Protein AF-A0A7V3KAE9-F1 (afdb_monomer_lite)

Radius of gyration: 18.68 Å; chains: 1; bounding box: 49×32×43 Å

Secondary structure (DSSP, 8-state):
---TT--HHHHHHHHHHHHHH-TTSSPTT---SSEEEEETTEEE-HHHHHHHHHHHHHSSPPPS-SPTTHHHHHHHHTTT-EEEEPTT-PPP---TT--HHHHHHHHHHHHHH-TT----SS--SSEEEEETTEEE-HHHHHHHHHHHHHSSPPPTTSS-HHHHHHHHHTTTPEEEEPTT-----

Foldseek 3Di:
DQDPQLALVLLVVLVVVCCVPPVVADDVPQAADWKWWDDPNDTHRLQSSSQSSCCVRPVHGDDPPDDPDPVSCVSQVVRVIDMDTDPPHDAAEQDPQLALVLLVVLVVVCCVVPVPLPDDPQDDPWKWWDDPNDTHHLQSSSQSSCCVRPVHGDDSRYDDPVRSCVSQVVRVIDMDTDPPDDPPD

Sequence (185 aa):
MIPDNITREHILEALRWLDKETPDGARPGRQSTKYDLVYEGKRYAPKEAIAIANRFANGRDLNSGFSGGNETNKFLRDRGFQVVLKPGVQKEGIPDNITREHILEALRWLDKETPDGARPRRQSTKYDLLYEGKRYDPKEAIAIANKFANGRELNSGFGDDKETNKFLNARGFQIVLKPGIQNKS

pLDDT: mean 84.15, std 13.43, range [36.88, 98.0]

Structure (mmCIF, N/CA/C/O backbone):
data_AF-A0A7V3KAE9-F1
#
_entry.id   AF-A0A7V3KAE9-F1
#
loop_
_atom_site.group_PDB
_atom_site.id
_atom_site.type_symbol
_atom_site.label_atom_id
_atom_site.label_alt_id
_atom_site.label_comp_id
_atom_site.label_asym_id
_atom_site.label_entity_id
_atom_site.label_seq_id
_atom_site.pdbx_PDB_ins_code
_atom_site.Cartn_x
_atom_site.Cartn_y
_atom_site.Cartn_z
_atom_site.occupancy
_atom_site.B_iso_or_equiv
_atom_site.auth_seq_id
_atom_site.auth_comp_id
_atom_site.auth_asym_id
_atom_site.auth_atom_id
_atom_site.pdbx_PDB_model_num
ATOM 1 N N . MET A 1 1 ? 2.999 11.289 -4.113 1.00 81.69 1 MET A N 1
ATOM 2 C CA . MET A 1 1 ? 2.095 10.565 -5.029 1.00 81.69 1 MET A CA 1
ATOM 3 C C . MET A 1 1 ? 2.879 10.170 -6.264 1.00 81.69 1 MET A C 1
ATOM 5 O O . MET A 1 1 ? 3.777 10.916 -6.652 1.00 81.69 1 MET A O 1
ATOM 9 N N . ILE A 1 2 ? 2.584 9.005 -6.828 1.00 87.69 2 ILE A N 1
ATOM 10 C CA . ILE A 1 2 ? 3.228 8.520 -8.053 1.00 87.69 2 ILE A CA 1
ATOM 11 C C . ILE A 1 2 ? 2.531 9.151 -9.273 1.00 87.69 2 ILE A C 1
ATOM 13 O O . ILE A 1 2 ? 1.307 9.079 -9.336 1.00 87.69 2 ILE A O 1
ATOM 17 N N . PRO A 1 3 ? 3.259 9.775 -10.218 1.00 90.44 3 PRO A N 1
ATOM 18 C CA . PRO A 1 3 ? 2.666 10.322 -11.439 1.00 90.44 3 PRO A CA 1
ATOM 19 C C . PRO A 1 3 ? 2.066 9.2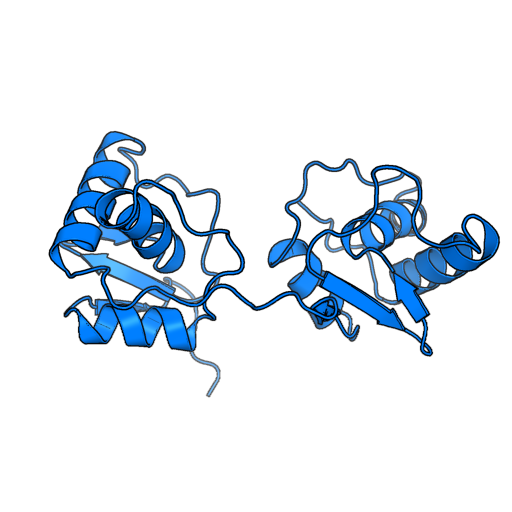37 -12.342 1.00 90.44 3 PRO A C 1
ATOM 21 O O . PRO A 1 3 ? 2.731 8.253 -12.672 1.00 90.44 3 PRO A O 1
ATOM 24 N N . ASP A 1 4 ? 0.830 9.446 -12.797 1.00 90.94 4 ASP A N 1
ATOM 25 C CA . ASP A 1 4 ? 0.110 8.469 -13.624 1.00 90.94 4 ASP A CA 1
ATOM 26 C C . ASP A 1 4 ? 0.680 8.326 -15.044 1.00 90.94 4 ASP A C 1
ATOM 28 O O . ASP A 1 4 ? 0.485 7.292 -15.681 1.00 90.94 4 ASP A O 1
ATOM 32 N N . ASN A 1 5 ? 1.436 9.319 -15.525 1.00 94.50 5 ASN A N 1
ATOM 33 C CA . ASN A 1 5 ? 2.049 9.309 -16.856 1.00 94.50 5 ASN A CA 1
ATOM 34 C C . ASN A 1 5 ? 3.275 8.386 -16.977 1.00 94.50 5 ASN A C 1
ATOM 36 O O . ASN A 1 5 ? 3.771 8.153 -18.077 1.00 94.50 5 ASN A O 1
ATOM 40 N N . ILE A 1 6 ? 3.785 7.848 -15.867 1.00 95.94 6 ILE A N 1
ATOM 41 C CA . ILE A 1 6 ? 4.795 6.788 -15.914 1.00 95.94 6 ILE A CA 1
ATOM 42 C C . ILE A 1 6 ? 4.112 5.543 -16.492 1.00 95.94 6 ILE A C 1
ATOM 44 O O . ILE A 1 6 ? 3.112 5.088 -15.943 1.00 95.94 6 ILE A O 1
ATOM 48 N N . THR A 1 7 ? 4.623 4.980 -17.586 1.00 96.94 7 THR A N 1
ATOM 49 C CA . THR A 1 7 ? 4.034 3.822 -18.269 1.00 96.94 7 THR A CA 1
ATOM 50 C C . THR A 1 7 ? 4.793 2.543 -17.924 1.00 96.94 7 THR A C 1
ATOM 52 O O . THR A 1 7 ? 5.765 2.557 -17.162 1.00 96.94 7 THR A O 1
ATOM 55 N N . ARG A 1 8 ? 4.349 1.412 -18.480 1.00 96.81 8 ARG A N 1
ATOM 56 C CA . ARG A 1 8 ? 5.066 0.141 -18.362 1.00 96.81 8 ARG A CA 1
ATOM 57 C C . ARG A 1 8 ? 6.462 0.232 -18.988 1.00 96.81 8 ARG A C 1
ATOM 59 O O . ARG A 1 8 ? 7.419 -0.277 -18.414 1.00 96.81 8 ARG A O 1
ATOM 66 N N . GLU A 1 9 ? 6.582 0.918 -20.116 1.00 97.50 9 GLU A N 1
ATOM 67 C CA . GLU A 1 9 ? 7.819 1.106 -20.880 1.00 97.50 9 GLU A CA 1
ATOM 68 C C . GLU A 1 9 ? 8.848 1.898 -20.070 1.00 97.50 9 GLU A C 1
ATOM 70 O O . GLU A 1 9 ? 9.989 1.457 -19.945 1.00 97.50 9 GLU A O 1
ATOM 75 N N . HIS A 1 10 ? 8.427 2.983 -19.409 1.00 97.94 10 HIS A N 1
ATOM 76 C CA . HIS A 1 10 ? 9.294 3.747 -18.505 1.00 97.94 10 HIS A CA 1
ATOM 77 C C . HIS A 1 10 ? 9.827 2.892 -17.343 1.00 97.94 10 HIS A C 1
ATOM 79 O O . HIS A 1 10 ? 10.972 3.053 -16.921 1.00 97.94 10 HIS A O 1
ATOM 85 N N . ILE A 1 11 ? 9.022 1.956 -16.825 1.00 97.19 11 ILE A N 1
ATOM 86 C CA . ILE A 1 11 ? 9.480 1.020 -15.788 1.00 97.19 11 ILE A CA 1
ATOM 87 C C . ILE A 1 11 ? 10.499 0.037 -16.370 1.00 97.19 11 ILE A C 1
ATOM 89 O O . ILE A 1 11 ? 11.521 -0.203 -15.737 1.00 97.19 11 ILE A O 1
ATOM 93 N N . LEU A 1 12 ? 10.284 -0.498 -17.574 1.00 97.12 12 LEU A N 1
ATOM 94 C CA . LEU A 1 12 ? 11.264 -1.378 -18.224 1.00 97.12 12 LEU A CA 1
ATOM 95 C C . LEU A 1 12 ? 12.603 -0.674 -18.477 1.00 97.12 12 LEU A C 1
ATOM 97 O O . LEU A 1 12 ? 13.658 -1.267 -18.259 1.00 97.12 12 LEU A O 1
ATOM 101 N N . GLU A 1 13 ? 12.576 0.590 -18.899 1.00 96.69 13 GLU A N 1
ATOM 102 C CA . GLU A 1 13 ? 13.785 1.410 -19.031 1.00 96.69 13 GLU A CA 1
ATOM 103 C C . GLU A 1 13 ? 14.497 1.592 -17.692 1.00 96.69 13 GLU A C 1
ATOM 105 O O . GLU A 1 13 ? 15.717 1.436 -17.620 1.00 96.69 13 GLU A O 1
ATOM 110 N N . ALA A 1 14 ? 13.743 1.814 -16.615 1.00 95.06 14 ALA A N 1
ATOM 111 C CA . ALA A 1 14 ? 14.290 1.883 -15.266 1.00 95.06 14 ALA A CA 1
ATOM 112 C C . ALA A 1 14 ? 14.959 0.582 -14.818 1.00 95.06 14 ALA A C 1
ATOM 114 O O . ALA A 1 14 ? 16.032 0.631 -14.221 1.00 95.06 14 ALA A O 1
ATOM 115 N N . LEU A 1 15 ? 14.365 -0.573 -15.124 1.00 94.38 15 LEU A N 1
ATOM 116 C CA . LEU A 1 15 ? 14.947 -1.875 -14.796 1.00 94.38 15 LEU A CA 1
ATOM 117 C C . LEU A 1 15 ? 16.237 -2.137 -15.579 1.00 94.38 15 LEU A C 1
ATOM 119 O O . LEU A 1 15 ? 17.231 -2.546 -14.986 1.00 94.38 15 LEU A O 1
ATOM 123 N N . ARG A 1 16 ? 16.265 -1.814 -16.879 1.00 94.12 16 ARG A N 1
ATOM 124 C CA . ARG A 1 16 ? 17.490 -1.896 -17.696 1.00 94.12 16 ARG A CA 1
ATOM 125 C C . ARG A 1 16 ? 18.589 -0.973 -17.178 1.00 94.12 16 ARG A C 1
ATOM 127 O O . ARG A 1 16 ? 19.759 -1.344 -17.160 1.00 94.12 16 ARG A O 1
ATOM 134 N N . TRP A 1 17 ? 18.215 0.232 -16.754 1.00 93.19 17 TRP A N 1
ATOM 135 C CA . TRP A 1 17 ? 19.145 1.181 -16.152 1.00 93.19 17 TRP A CA 1
ATOM 136 C C . TRP A 1 17 ? 19.708 0.643 -14.827 1.00 93.19 17 TRP A C 1
ATOM 138 O O . TRP A 1 17 ? 20.915 0.694 -14.617 1.00 93.19 17 TRP A O 1
ATOM 148 N N . LEU A 1 18 ? 18.860 0.068 -13.967 1.00 91.00 18 LEU A N 1
ATOM 149 C CA . LEU A 1 18 ? 19.279 -0.564 -12.710 1.00 91.00 18 LEU A CA 1
ATOM 150 C C . LEU A 1 18 ? 20.216 -1.751 -12.943 1.00 91.00 18 LEU A C 1
ATOM 152 O O . LEU A 1 18 ? 21.231 -1.860 -12.269 1.00 91.00 18 LEU A O 1
ATOM 156 N N . ASP A 1 19 ? 19.928 -2.599 -13.926 1.00 89.75 19 ASP A N 1
ATOM 157 C CA . ASP A 1 19 ? 20.806 -3.717 -14.283 1.00 89.75 19 ASP A CA 1
ATOM 158 C C . ASP A 1 19 ? 22.215 -3.258 -14.675 1.00 89.75 19 ASP A C 1
ATOM 160 O O . ASP A 1 19 ? 23.196 -3.930 -14.361 1.00 89.75 19 ASP A O 1
ATOM 164 N N . LYS A 1 20 ? 22.318 -2.114 -15.359 1.00 89.81 20 LYS A N 1
ATOM 165 C CA . LYS A 1 20 ? 23.596 -1.550 -15.798 1.00 89.81 20 LYS A CA 1
ATOM 166 C C . LYS A 1 20 ? 24.362 -0.879 -14.657 1.00 89.81 20 LYS A C 1
ATOM 168 O O . LYS A 1 20 ? 25.578 -1.003 -14.576 1.00 89.81 20 LYS A O 1
ATOM 173 N N . GLU A 1 21 ? 23.663 -0.122 -13.822 1.00 86.62 21 GLU A N 1
ATOM 174 C CA . GLU A 1 21 ? 24.281 0.826 -12.885 1.00 86.62 21 GLU A CA 1
ATOM 175 C C . GLU A 1 21 ? 24.373 0.269 -11.464 1.00 86.62 21 GLU A C 1
ATOM 177 O O . GLU A 1 21 ? 25.124 0.778 -10.634 1.00 86.62 21 GLU A O 1
ATOM 182 N N . THR A 1 22 ? 23.599 -0.774 -11.170 1.00 79.00 22 THR A N 1
ATOM 183 C CA . THR A 1 22 ? 23.562 -1.432 -9.867 1.00 79.00 22 THR A CA 1
ATOM 184 C C . THR A 1 22 ? 23.525 -2.961 -10.032 1.00 79.00 22 THR A C 1
ATOM 186 O O . THR A 1 22 ? 22.543 -3.600 -9.641 1.00 79.00 22 THR A O 1
ATOM 189 N N . PRO A 1 23 ? 24.566 -3.572 -10.635 1.00 72.06 23 PRO A N 1
ATOM 190 C CA . PRO A 1 23 ? 24.586 -5.008 -10.930 1.00 72.06 23 PRO A CA 1
ATOM 191 C C . PRO A 1 23 ? 24.522 -5.880 -9.665 1.00 72.06 23 PRO A C 1
ATOM 193 O O . PRO A 1 23 ? 23.948 -6.966 -9.703 1.00 72.06 23 PRO A O 1
ATOM 196 N N . ASP A 1 24 ? 25.015 -5.372 -8.530 1.00 70.38 24 ASP A N 1
ATOM 197 C CA . ASP A 1 24 ? 24.974 -6.048 -7.224 1.00 70.38 24 ASP A CA 1
ATOM 198 C C . ASP A 1 24 ? 23.642 -5.843 -6.464 1.00 70.38 24 ASP A C 1
ATOM 200 O O . ASP A 1 24 ? 23.494 -6.251 -5.309 1.00 70.38 24 ASP A O 1
ATOM 204 N N . GLY A 1 25 ? 22.648 -5.215 -7.103 1.00 66.88 25 GLY A N 1
ATOM 205 C CA . GLY A 1 25 ? 21.319 -4.952 -6.546 1.00 66.88 25 GLY A CA 1
ATOM 206 C C . GLY A 1 25 ? 21.084 -3.489 -6.157 1.00 66.88 25 GLY A C 1
ATOM 207 O O . GLY A 1 25 ? 21.884 -2.616 -6.448 1.00 66.88 25 GLY A O 1
ATOM 208 N N . ALA A 1 26 ? 19.949 -3.206 -5.510 1.00 65.38 26 ALA A N 1
ATOM 209 C CA . ALA A 1 26 ? 19.491 -1.843 -5.202 1.00 65.38 26 ALA A CA 1
ATOM 210 C C . ALA A 1 26 ? 20.546 -0.965 -4.496 1.00 65.38 26 ALA A C 1
ATOM 212 O O . ALA A 1 26 ? 21.299 -1.448 -3.644 1.00 65.38 26 ALA A O 1
ATOM 213 N N . ARG A 1 27 ? 20.538 0.349 -4.779 1.00 68.94 27 ARG A N 1
ATOM 214 C CA . ARG A 1 27 ? 21.500 1.292 -4.178 1.00 68.94 27 ARG A CA 1
ATOM 215 C C . ARG A 1 27 ? 21.410 1.279 -2.642 1.00 68.94 27 ARG A C 1
ATOM 217 O O . ARG A 1 27 ? 20.312 1.096 -2.094 1.00 68.94 27 ARG A O 1
ATOM 224 N N . PRO A 1 28 ? 22.517 1.547 -1.919 1.00 64.25 28 PRO A N 1
ATOM 225 C CA . PRO A 1 28 ? 22.492 1.692 -0.466 1.00 64.25 28 PRO A CA 1
ATOM 226 C C . PRO A 1 28 ? 21.389 2.661 -0.012 1.00 64.25 28 PRO A C 1
ATOM 228 O O . PRO A 1 28 ? 21.230 3.749 -0.563 1.00 64.25 28 PRO A O 1
ATOM 231 N N . GLY A 1 29 ? 20.575 2.240 0.960 1.00 67.31 29 GLY A N 1
ATOM 232 C CA . GLY A 1 29 ? 19.438 3.025 1.462 1.00 67.31 29 GLY A CA 1
ATOM 233 C C . GLY A 1 29 ? 18.182 3.038 0.574 1.00 67.31 29 GLY A C 1
ATOM 234 O O . GLY A 1 29 ? 17.165 3.598 0.981 1.00 67.31 29 GLY A O 1
ATOM 235 N N . ARG A 1 30 ? 18.200 2.403 -0.607 1.00 73.25 30 ARG A N 1
ATOM 236 C CA . ARG A 1 30 ? 17.029 2.256 -1.499 1.00 73.25 30 ARG A CA 1
ATOM 237 C C . ARG A 1 30 ? 16.458 0.840 -1.553 1.00 73.25 30 ARG A C 1
ATOM 239 O O . ARG A 1 30 ? 15.481 0.587 -2.256 1.00 73.25 30 ARG A O 1
ATOM 246 N N . GLN A 1 31 ? 17.009 -0.062 -0.747 1.00 77.00 31 GLN A N 1
ATOM 247 C CA . GLN A 1 31 ? 16.512 -1.421 -0.602 1.00 77.00 31 GLN A CA 1
ATOM 248 C C . GLN A 1 31 ? 15.070 -1.441 -0.079 1.00 77.00 31 GLN A C 1
ATOM 250 O O . GLN A 1 31 ? 14.687 -0.713 0.839 1.00 77.00 31 GLN A O 1
ATOM 255 N N . SER A 1 32 ? 14.254 -2.319 -0.652 1.00 79.19 32 SER A N 1
ATOM 256 C CA . SER A 1 32 ? 12.923 -2.599 -0.133 1.00 79.19 32 SER A CA 1
ATOM 257 C C . SER A 1 32 ? 13.004 -3.417 1.157 1.00 79.19 32 SER A C 1
ATOM 259 O O . SER A 1 32 ? 13.864 -4.278 1.317 1.00 79.19 32 SER A O 1
ATOM 261 N N . THR A 1 33 ? 12.080 -3.189 2.086 1.00 77.94 33 THR A N 1
ATOM 262 C CA . THR A 1 33 ? 12.046 -3.931 3.358 1.00 77.94 33 THR A CA 1
ATOM 263 C C . THR A 1 33 ? 11.144 -5.160 3.307 1.00 77.94 33 THR A C 1
ATOM 265 O O . THR A 1 33 ? 11.427 -6.152 3.966 1.00 77.94 33 THR A O 1
ATOM 268 N N . LYS A 1 34 ? 10.060 -5.113 2.520 1.00 81.88 34 LYS A N 1
ATOM 269 C CA . LYS A 1 34 ? 9.015 -6.155 2.525 1.00 81.88 34 LYS A CA 1
ATOM 270 C C . LYS A 1 34 ? 8.736 -6.794 1.171 1.00 81.88 34 LYS A C 1
ATOM 272 O O . LYS A 1 34 ? 8.382 -7.965 1.130 1.00 81.88 34 LYS A O 1
ATOM 277 N N . TYR A 1 35 ? 8.853 -6.030 0.089 1.00 88.06 35 TYR A N 1
ATOM 278 C CA . TYR A 1 35 ? 8.402 -6.447 -1.236 1.00 88.06 35 TYR A CA 1
ATOM 279 C C . TYR A 1 35 ? 9.507 -6.320 -2.274 1.00 88.06 35 TYR A C 1
ATOM 281 O O . TYR A 1 35 ? 10.244 -5.338 -2.248 1.00 88.06 35 TYR A O 1
ATOM 289 N N . ASP A 1 36 ? 9.538 -7.244 -3.225 1.00 91.50 36 ASP A N 1
ATOM 290 C CA . ASP A 1 36 ? 10.373 -7.173 -4.419 1.00 91.50 36 ASP A CA 1
ATOM 291 C C . ASP A 1 36 ? 9.501 -7.078 -5.665 1.00 91.50 36 ASP A C 1
ATOM 293 O O . ASP A 1 36 ? 8.496 -7.780 -5.797 1.00 91.50 36 ASP A O 1
ATOM 297 N N . LEU A 1 37 ? 9.916 -6.219 -6.587 1.00 93.50 37 LEU A N 1
ATOM 298 C CA . LEU A 1 37 ? 9.457 -6.220 -7.966 1.00 93.50 37 LEU A CA 1
ATOM 299 C C . LEU A 1 37 ? 10.227 -7.317 -8.704 1.00 93.50 37 LEU A C 1
ATOM 301 O O . LEU A 1 37 ? 11.455 -7.291 -8.711 1.00 93.50 37 LEU A O 1
ATOM 305 N N . VAL A 1 38 ? 9.520 -8.276 -9.299 1.00 92.06 38 VAL A N 1
ATOM 306 C CA . VAL A 1 38 ? 10.119 -9.389 -10.042 1.00 92.06 38 VAL A CA 1
ATOM 307 C C . VAL A 1 38 ? 9.933 -9.159 -11.532 1.00 92.06 38 VAL A C 1
ATOM 309 O O . VAL A 1 38 ? 8.813 -8.941 -11.998 1.00 92.06 38 VAL A O 1
ATOM 312 N N . TYR A 1 39 ? 11.033 -9.226 -12.273 1.00 93.75 39 TYR A N 1
ATOM 313 C CA . TYR A 1 39 ? 11.033 -9.127 -13.727 1.00 93.75 39 TYR A CA 1
ATOM 314 C C . TYR A 1 39 ? 12.186 -9.962 -14.288 1.00 93.75 39 TYR A C 1
ATOM 316 O O . TYR A 1 39 ? 13.301 -9.866 -13.784 1.00 93.75 39 TYR A O 1
ATOM 324 N N . GLU A 1 40 ? 11.903 -10.822 -15.273 1.00 90.62 40 GLU A N 1
ATOM 325 C CA . GLU A 1 40 ? 12.901 -11.689 -15.935 1.00 90.62 40 GLU A CA 1
ATOM 326 C C . GLU A 1 40 ? 13.805 -12.469 -14.954 1.00 90.62 40 GLU A C 1
ATOM 328 O O . GLU A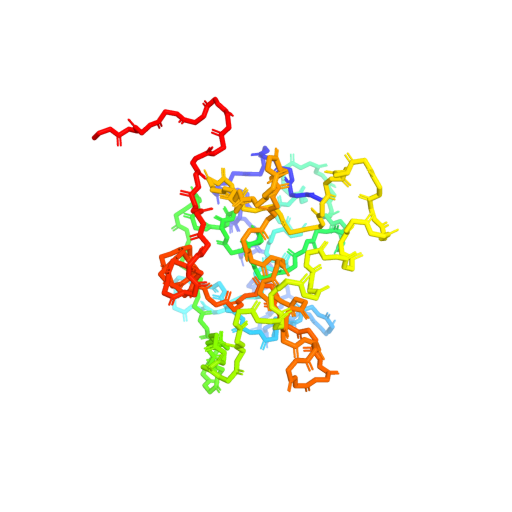 1 40 ? 15.013 -12.589 -15.129 1.00 90.62 40 GLU A O 1
ATOM 333 N N . GLY A 1 41 ? 13.217 -12.989 -13.869 1.00 88.12 41 GLY A N 1
ATOM 334 C CA . GLY A 1 41 ? 13.934 -13.762 -12.844 1.00 88.12 41 GLY A CA 1
ATOM 335 C C . GLY A 1 41 ? 14.757 -12.928 -11.853 1.00 88.12 41 GLY A C 1
ATOM 336 O O . GLY A 1 41 ? 15.250 -13.473 -10.866 1.00 88.12 41 GLY A O 1
ATOM 337 N N . LYS A 1 42 ? 14.858 -11.611 -12.053 1.00 89.81 42 LYS A N 1
ATOM 338 C CA . LYS A 1 42 ? 15.556 -10.675 -11.164 1.00 89.81 42 LYS A CA 1
ATOM 339 C C . LYS A 1 42 ? 14.597 -9.987 -10.193 1.00 89.81 42 LYS A C 1
ATOM 341 O O . LYS A 1 42 ? 13.385 -9.935 -10.416 1.00 89.81 42 LYS A O 1
ATOM 346 N N . ARG A 1 43 ? 15.148 -9.466 -9.093 1.00 90.56 43 ARG A N 1
ATOM 347 C CA . ARG A 1 43 ? 14.417 -8.773 -8.021 1.00 90.56 43 ARG A CA 1
ATOM 348 C C . ARG A 1 43 ? 14.912 -7.341 -7.885 1.00 90.56 43 ARG A C 1
ATOM 350 O O . ARG A 1 43 ? 16.109 -7.106 -7.768 1.00 90.56 43 ARG A O 1
ATOM 357 N N . TYR A 1 44 ? 13.975 -6.406 -7.819 1.00 91.25 44 TYR A N 1
ATOM 358 C CA . TYR A 1 44 ? 14.241 -4.975 -7.736 1.00 91.25 44 TYR A CA 1
ATOM 359 C C . TYR A 1 44 ? 13.469 -4.347 -6.580 1.00 91.25 44 TYR A C 1
ATOM 361 O O . TYR A 1 44 ? 12.374 -4.794 -6.226 1.00 91.25 44 TYR A O 1
ATOM 369 N N . ALA A 1 45 ? 14.003 -3.265 -6.013 1.00 91.25 45 ALA A N 1
ATOM 370 C CA . ALA A 1 45 ? 13.284 -2.486 -5.016 1.00 91.25 45 ALA A CA 1
ATOM 371 C C . ALA A 1 45 ? 12.122 -1.716 -5.685 1.00 91.25 45 ALA A C 1
ATOM 373 O O . ALA A 1 45 ? 12.372 -0.847 -6.525 1.00 91.25 45 ALA A O 1
ATOM 374 N N . PRO A 1 46 ? 10.847 -1.959 -5.306 1.00 92.62 46 PRO A N 1
ATOM 375 C CA . PRO A 1 46 ? 9.695 -1.371 -5.993 1.00 92.62 46 PRO A CA 1
ATOM 376 C C . PRO A 1 46 ? 9.700 0.163 -6.049 1.00 92.62 46 PRO A C 1
ATOM 378 O O . PRO A 1 46 ? 9.415 0.748 -7.091 1.00 92.62 46 PRO A O 1
ATOM 381 N N . LYS A 1 47 ? 10.052 0.836 -4.942 1.00 91.06 47 LYS A N 1
ATOM 382 C CA . LYS A 1 47 ? 10.094 2.309 -4.908 1.00 91.06 47 LYS A CA 1
ATOM 383 C C . LYS A 1 47 ? 11.214 2.869 -5.780 1.00 91.06 47 LYS A C 1
ATOM 385 O O . LYS A 1 47 ? 11.038 3.922 -6.380 1.00 91.06 47 LYS A O 1
ATOM 390 N N . GLU A 1 48 ? 12.352 2.188 -5.838 1.00 91.31 48 GLU A N 1
ATOM 391 C CA . GLU A 1 48 ? 13.488 2.643 -6.634 1.00 91.31 48 GLU A CA 1
ATOM 392 C C . GLU A 1 48 ? 13.193 2.535 -8.131 1.00 91.31 48 GLU A C 1
ATOM 394 O O . GLU A 1 48 ? 13.413 3.500 -8.859 1.00 91.31 48 GLU A O 1
ATOM 399 N N . ALA A 1 49 ? 12.595 1.421 -8.565 1.00 93.38 49 ALA A N 1
ATOM 400 C CA . ALA A 1 49 ? 12.162 1.247 -9.948 1.00 93.38 49 ALA A CA 1
ATOM 401 C C . ALA A 1 49 ? 11.216 2.374 -10.396 1.00 93.38 49 ALA A C 1
ATOM 403 O O . ALA A 1 49 ? 11.418 2.957 -11.456 1.00 93.38 49 ALA A O 1
ATOM 404 N N . ILE A 1 50 ? 10.233 2.751 -9.568 1.00 93.94 50 ILE A N 1
ATOM 405 C CA . ILE A 1 50 ? 9.323 3.869 -9.875 1.00 93.94 50 ILE A CA 1
ATOM 406 C C . ILE A 1 50 ? 10.057 5.214 -9.878 1.00 93.94 50 ILE A C 1
ATOM 408 O O . ILE A 1 50 ? 9.807 6.051 -10.746 1.00 93.94 50 ILE A O 1
ATOM 412 N N . ALA A 1 51 ? 10.964 5.433 -8.922 1.00 92.19 51 ALA A N 1
ATOM 413 C CA . ALA A 1 51 ? 11.714 6.679 -8.844 1.00 92.19 51 ALA A CA 1
ATOM 414 C C . ALA A 1 51 ? 12.549 6.925 -10.103 1.00 92.19 51 ALA A C 1
ATOM 416 O O . ALA A 1 51 ? 12.558 8.043 -10.616 1.00 92.19 51 ALA A O 1
ATOM 417 N N . ILE A 1 52 ? 13.180 5.875 -10.624 1.00 93.31 52 ILE A N 1
ATOM 418 C CA . ILE A 1 52 ? 13.969 5.925 -11.855 1.00 93.31 52 ILE A CA 1
ATOM 419 C C . ILE A 1 52 ? 13.057 5.962 -13.087 1.00 93.31 52 ILE A C 1
ATOM 421 O O . ILE A 1 52 ? 13.342 6.699 -14.022 1.00 93.31 52 ILE A O 1
ATOM 425 N N . ALA A 1 53 ? 11.919 5.264 -13.089 1.00 95.69 53 ALA A N 1
ATOM 426 C CA . ALA A 1 53 ? 10.955 5.333 -14.194 1.00 95.69 53 ALA A CA 1
ATOM 427 C C . ALA A 1 53 ? 10.450 6.765 -14.429 1.00 95.69 53 ALA A C 1
ATOM 429 O O . ALA A 1 53 ? 10.249 7.187 -15.565 1.00 95.69 53 ALA A O 1
ATOM 430 N N . ASN A 1 54 ? 10.319 7.555 -13.361 1.00 95.38 54 ASN A N 1
ATOM 431 C CA . ASN A 1 54 ? 9.985 8.971 -13.476 1.00 95.38 54 ASN A CA 1
ATOM 432 C C . ASN A 1 54 ? 11.051 9.787 -14.217 1.00 95.38 54 ASN A C 1
ATOM 434 O O . ASN A 1 54 ? 10.710 10.783 -14.849 1.00 95.38 54 ASN A O 1
ATOM 438 N N . ARG A 1 55 ? 12.322 9.377 -14.177 1.00 94.38 55 ARG A N 1
ATOM 439 C CA . ARG A 1 55 ? 13.386 10.029 -14.946 1.00 94.38 55 ARG A CA 1
ATOM 440 C C . ARG A 1 55 ? 13.153 9.877 -16.441 1.00 94.38 55 ARG A C 1
ATOM 442 O O . ARG A 1 55 ? 13.316 10.850 -17.166 1.00 94.38 55 ARG A O 1
ATOM 449 N N . PHE A 1 56 ? 12.732 8.696 -16.875 1.00 94.81 56 PHE A N 1
ATOM 450 C CA . PHE A 1 56 ? 12.401 8.429 -18.274 1.00 94.81 56 PHE A CA 1
ATOM 451 C C . PHE A 1 56 ? 11.106 9.128 -18.701 1.00 94.81 56 PHE A C 1
ATOM 453 O O . PHE A 1 56 ? 11.049 9.702 -19.780 1.00 94.81 56 PHE A O 1
ATOM 460 N N . ALA A 1 57 ? 10.106 9.185 -17.817 1.00 95.06 57 ALA A N 1
ATOM 461 C CA . ALA A 1 57 ? 8.837 9.850 -18.112 1.00 95.06 57 ALA A CA 1
ATOM 462 C C . ALA A 1 57 ? 8.912 11.390 -18.095 1.00 95.06 57 ALA A C 1
ATOM 464 O O . ALA A 1 57 ? 8.236 12.055 -18.872 1.00 95.06 57 ALA A O 1
ATOM 465 N N . ASN A 1 58 ? 9.673 11.963 -17.155 1.00 94.94 58 ASN A N 1
ATOM 466 C CA . ASN A 1 58 ? 9.586 13.376 -16.759 1.00 94.94 58 ASN A CA 1
ATOM 467 C C . ASN A 1 58 ? 10.958 14.068 -16.636 1.00 94.94 58 ASN A C 1
ATOM 469 O O . ASN A 1 58 ? 11.046 15.172 -16.098 1.00 94.94 58 ASN A O 1
ATOM 473 N N . GLY A 1 59 ? 12.047 13.419 -17.054 1.00 92.62 59 GLY A N 1
ATOM 474 C CA . GLY A 1 59 ? 13.400 13.989 -17.057 1.00 92.62 59 GLY A CA 1
ATOM 475 C C . GLY A 1 59 ? 14.087 14.096 -15.689 1.00 92.62 59 GLY A C 1
ATOM 476 O O . GLY A 1 59 ? 15.211 14.587 -15.614 1.00 92.62 59 GLY A O 1
ATOM 477 N N . ARG A 1 60 ? 13.457 13.642 -14.597 1.00 90.75 60 ARG A N 1
ATOM 478 C CA . ARG A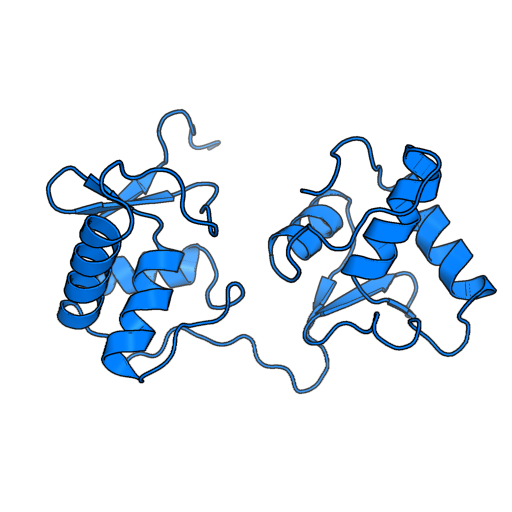 1 60 ? 14.030 13.678 -13.236 1.00 90.75 60 ARG A CA 1
ATOM 479 C C . ARG A 1 60 ? 13.632 12.474 -12.393 1.00 90.75 60 ARG A C 1
ATOM 481 O O . ARG A 1 60 ? 12.522 11.970 -12.533 1.00 90.75 60 ARG A O 1
ATOM 488 N N . ASP A 1 61 ? 14.480 12.069 -11.455 1.00 86.25 61 ASP A N 1
ATOM 489 C CA . ASP A 1 61 ? 14.111 11.058 -10.459 1.00 86.25 61 ASP A CA 1
ATOM 490 C C . ASP A 1 61 ? 12.911 11.533 -9.619 1.00 86.25 61 ASP A C 1
ATOM 492 O O . ASP A 1 61 ? 12.795 12.713 -9.269 1.00 86.25 61 ASP A O 1
ATOM 496 N N . LEU A 1 62 ? 12.009 10.612 -9.271 1.00 87.00 62 LEU A N 1
ATOM 497 C CA . LEU A 1 62 ? 10.922 10.923 -8.342 1.00 87.00 62 LEU A CA 1
ATOM 498 C C . LEU A 1 62 ? 11.464 10.988 -6.914 1.00 87.00 62 LEU A C 1
ATOM 500 O O . LEU A 1 62 ? 12.143 10.071 -6.448 1.00 87.00 62 LEU A O 1
ATOM 504 N N . ASN A 1 63 ? 11.097 12.042 -6.188 1.00 77.81 63 ASN A N 1
ATOM 505 C CA . ASN A 1 63 ? 11.395 12.138 -4.764 1.00 77.81 63 ASN A CA 1
ATOM 506 C C . ASN A 1 63 ? 10.666 11.027 -3.977 1.00 77.81 63 ASN A C 1
ATOM 508 O O . ASN A 1 63 ? 9.568 10.601 -4.336 1.00 77.81 63 ASN A O 1
ATOM 512 N N . SER A 1 64 ? 11.236 10.593 -2.854 1.00 68.38 64 SER A N 1
ATOM 513 C CA . SER A 1 64 ? 10.751 9.498 -2.002 1.00 68.38 64 SER A CA 1
ATOM 514 C C . SER A 1 64 ? 9.425 9.775 -1.270 1.00 68.38 64 SER A C 1
ATOM 516 O O . SER A 1 64 ? 8.978 8.934 -0.487 1.00 68.38 64 SER A O 1
ATOM 518 N N . GLY A 1 65 ? 8.768 10.907 -1.551 1.00 69.62 65 GLY A N 1
ATOM 519 C CA . GLY A 1 65 ? 7.537 11.387 -0.911 1.00 69.62 65 GLY A CA 1
ATOM 520 C C . GLY A 1 65 ? 6.248 10.627 -1.262 1.00 69.62 65 GLY A C 1
ATOM 521 O O . GLY A 1 65 ? 5.166 11.058 -0.874 1.00 69.62 65 GLY A O 1
ATOM 522 N N . PHE A 1 66 ? 6.320 9.521 -2.006 1.00 78.69 66 PHE A N 1
ATOM 523 C CA . PHE A 1 66 ? 5.213 8.563 -2.140 1.00 78.69 66 PHE A CA 1
ATOM 524 C C . PHE A 1 66 ? 5.400 7.388 -1.176 1.00 78.69 66 PHE A C 1
ATOM 526 O O . PHE A 1 66 ? 6.519 7.066 -0.767 1.00 78.69 66 PHE A O 1
ATOM 533 N N . SER A 1 67 ? 4.313 6.741 -0.777 1.00 74.50 67 SER A N 1
ATOM 534 C CA . SER A 1 67 ? 4.352 5.660 0.204 1.00 74.50 67 SER A CA 1
ATOM 535 C C . SER A 1 67 ? 4.851 4.350 -0.416 1.00 74.50 67 SER A C 1
ATOM 537 O O . SER A 1 67 ? 4.552 4.002 -1.559 1.00 74.50 67 SER A O 1
ATOM 539 N N . GLY A 1 68 ? 5.662 3.612 0.351 1.00 73.06 68 GLY A N 1
ATOM 540 C CA . GLY A 1 68 ? 5.989 2.221 0.025 1.00 73.06 68 GLY A CA 1
ATOM 541 C C . GLY A 1 68 ? 4.818 1.287 0.340 1.00 73.06 68 GLY A C 1
ATOM 542 O O . GLY A 1 68 ? 3.856 1.680 0.997 1.00 73.06 68 GLY A O 1
ATOM 543 N N . GLY A 1 69 ? 4.904 0.026 -0.084 1.00 80.12 69 GLY A N 1
ATOM 544 C CA . GLY A 1 69 ? 3.837 -0.948 0.163 1.00 80.12 69 GLY A CA 1
ATOM 545 C C . GLY A 1 69 ? 2.692 -0.774 -0.829 1.00 80.12 69 GLY A C 1
ATOM 546 O O . GLY A 1 69 ? 2.937 -0.821 -2.027 1.00 80.12 69 GLY A O 1
ATOM 547 N N . ASN A 1 70 ? 1.452 -0.595 -0.364 1.00 78.06 70 ASN A N 1
ATOM 548 C CA . ASN A 1 70 ? 0.266 -0.692 -1.226 1.00 78.06 70 ASN A CA 1
ATOM 549 C C . ASN A 1 70 ? 0.247 0.289 -2.407 1.00 78.06 70 ASN A C 1
ATOM 551 O O . ASN A 1 70 ? -0.028 -0.166 -3.510 1.00 78.06 70 ASN A O 1
ATOM 555 N N . GLU A 1 71 ? 0.563 1.579 -2.222 1.00 83.88 71 GLU A N 1
ATOM 556 C CA . GLU A 1 71 ? 0.576 2.561 -3.329 1.00 83.88 71 GLU A CA 1
ATOM 557 C C . GLU A 1 71 ? 1.555 2.126 -4.430 1.00 83.88 71 GLU A C 1
ATOM 559 O O . GLU A 1 71 ? 1.167 1.936 -5.579 1.00 83.88 71 GLU A O 1
ATOM 564 N N . THR A 1 72 ? 2.807 1.862 -4.047 1.00 89.19 72 THR A N 1
ATOM 565 C CA . THR A 1 72 ? 3.877 1.403 -4.948 1.00 89.19 72 THR A CA 1
ATOM 566 C C . THR A 1 72 ? 3.540 0.059 -5.606 1.00 89.19 72 THR A C 1
ATOM 568 O O . THR A 1 72 ? 3.658 -0.104 -6.818 1.00 89.19 72 THR A O 1
ATOM 571 N N . ASN A 1 73 ? 3.100 -0.921 -4.814 1.00 89.75 73 ASN A N 1
ATOM 572 C CA . ASN A 1 73 ? 2.832 -2.274 -5.290 1.00 89.75 73 ASN A CA 1
ATOM 573 C C . ASN A 1 73 ? 1.628 -2.301 -6.234 1.00 89.75 73 ASN A C 1
ATOM 575 O O . ASN A 1 73 ? 1.665 -3.002 -7.241 1.00 89.75 73 ASN A O 1
ATOM 579 N N . LYS A 1 74 ? 0.562 -1.553 -5.915 1.00 86.88 74 LYS A N 1
ATOM 580 C CA . LYS A 1 74 ? -0.616 -1.422 -6.776 1.00 86.88 74 LYS A CA 1
ATOM 581 C C . LYS A 1 74 ? -0.230 -0.762 -8.093 1.00 86.88 74 LYS A C 1
ATOM 583 O O . LYS A 1 74 ? -0.536 -1.312 -9.139 1.00 86.88 74 LYS A O 1
ATOM 588 N N . PHE A 1 75 ? 0.513 0.341 -8.041 1.00 92.56 75 PHE A N 1
ATOM 589 C CA . PHE A 1 75 ? 0.958 1.062 -9.232 1.00 92.56 75 PHE A CA 1
ATOM 590 C C . PHE A 1 75 ? 1.715 0.170 -10.232 1.00 92.56 75 PHE A C 1
ATOM 592 O O . PHE A 1 75 ? 1.463 0.234 -11.436 1.00 92.56 75 PHE A O 1
ATOM 599 N N . LEU A 1 76 ? 2.620 -0.677 -9.728 1.00 94.56 76 LEU A N 1
ATOM 600 C CA . LEU A 1 76 ? 3.380 -1.632 -10.539 1.00 94.56 76 LEU A CA 1
ATOM 601 C C . LEU A 1 76 ? 2.497 -2.765 -11.078 1.00 94.56 76 LEU A C 1
ATOM 603 O O . LEU A 1 76 ? 2.588 -3.106 -12.256 1.00 94.56 76 LEU A O 1
ATOM 607 N N . ARG A 1 77 ? 1.614 -3.326 -10.243 1.00 93.06 77 ARG A N 1
ATOM 608 C CA . ARG A 1 77 ? 0.684 -4.390 -10.658 1.00 93.06 77 ARG A CA 1
ATOM 609 C C . ARG A 1 77 ? -0.29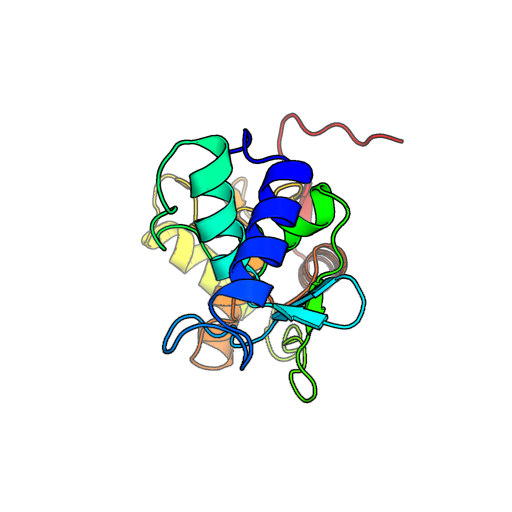5 -3.921 -11.726 1.00 93.06 77 ARG A C 1
ATOM 611 O O . ARG A 1 77 ? -0.503 -4.641 -12.695 1.00 93.06 77 ARG A O 1
ATOM 618 N N . ASP A 1 78 ? -0.814 -2.702 -11.600 1.00 91.88 78 ASP A N 1
ATOM 619 C CA . ASP A 1 78 ? -1.697 -2.079 -12.594 1.00 91.88 78 ASP A CA 1
ATOM 620 C C . ASP A 1 78 ? -1.000 -1.908 -13.962 1.00 91.88 78 ASP A C 1
ATOM 622 O O . ASP A 1 78 ? -1.664 -1.773 -14.984 1.00 91.88 78 ASP A O 1
ATOM 626 N N . ARG A 1 79 ? 0.341 -1.957 -13.999 1.00 95.38 79 ARG A N 1
ATOM 627 C CA . ARG A 1 79 ? 1.179 -1.921 -15.215 1.00 95.38 79 ARG A CA 1
ATOM 628 C C . ARG A 1 79 ? 1.720 -3.295 -15.621 1.00 95.38 79 ARG A C 1
ATOM 630 O O . ARG A 1 79 ? 2.635 -3.387 -16.437 1.00 95.38 79 ARG A O 1
ATOM 637 N N . GLY A 1 80 ? 1.160 -4.368 -15.064 1.00 93.75 80 GLY A N 1
ATOM 638 C CA . GLY A 1 80 ? 1.474 -5.746 -15.439 1.00 93.75 80 GLY A CA 1
ATOM 639 C C . GLY A 1 80 ? 2.758 -6.303 -14.826 1.00 93.75 80 GLY A C 1
ATOM 640 O O . GLY A 1 80 ? 3.296 -7.279 -15.343 1.00 93.75 80 GLY A O 1
ATOM 641 N N . PHE A 1 81 ? 3.272 -5.703 -13.749 1.00 95.50 81 PHE A N 1
ATOM 642 C CA . PHE A 1 81 ? 4.442 -6.225 -13.047 1.00 95.50 81 PHE A CA 1
ATOM 643 C C . PHE A 1 81 ? 4.075 -7.096 -11.847 1.00 95.50 81 PHE A C 1
ATOM 645 O O . PHE A 1 81 ? 3.126 -6.826 -11.106 1.00 95.50 81 PHE A O 1
ATOM 652 N N . GLN A 1 82 ? 4.899 -8.112 -11.599 1.00 93.50 82 GLN A N 1
ATOM 653 C CA . GLN A 1 82 ? 4.769 -8.964 -10.429 1.00 93.50 82 GLN A CA 1
ATOM 654 C C . GLN A 1 82 ? 5.490 -8.339 -9.230 1.00 93.50 82 GLN A C 1
ATOM 656 O O . GLN A 1 82 ? 6.675 -8.025 -9.292 1.00 93.50 82 GLN A O 1
ATOM 661 N N . VAL A 1 83 ? 4.780 -8.199 -8.108 1.00 91.69 83 VAL A N 1
ATOM 662 C CA . VAL A 1 83 ? 5.357 -7.728 -6.841 1.00 91.69 83 VAL A CA 1
ATOM 663 C C . VAL A 1 83 ? 5.075 -8.744 -5.742 1.00 91.69 83 VAL A C 1
ATOM 665 O O . VAL A 1 83 ? 3.907 -8.975 -5.403 1.00 91.69 83 VAL A O 1
ATOM 668 N N . VAL A 1 84 ? 6.137 -9.328 -5.188 1.00 89.31 84 VAL A N 1
ATOM 669 C CA . VAL A 1 84 ? 6.104 -10.435 -4.216 1.00 89.31 84 VAL A CA 1
ATOM 670 C C . VAL A 1 84 ? 6.662 -10.009 -2.865 1.00 89.31 84 VAL A C 1
ATOM 672 O O . VAL A 1 84 ? 7.402 -9.034 -2.780 1.00 89.31 84 VAL A O 1
ATOM 675 N N . LEU A 1 85 ? 6.324 -10.738 -1.801 1.00 86.31 85 LEU A N 1
ATOM 676 C CA . LEU A 1 85 ? 6.993 -10.581 -0.510 1.00 86.31 85 LEU A CA 1
ATOM 677 C C . LEU A 1 85 ? 8.422 -11.132 -0.576 1.00 86.31 85 LEU A C 1
ATOM 679 O O . LEU A 1 85 ? 8.708 -12.092 -1.301 1.00 86.31 85 LEU A O 1
ATOM 683 N N . LYS A 1 86 ? 9.316 -10.529 0.204 1.00 84.56 86 LYS A N 1
ATOM 684 C CA . LYS A 1 86 ? 10.648 -11.084 0.441 1.00 84.56 86 LYS A CA 1
ATOM 685 C C . LYS A 1 86 ? 10.545 -12.421 1.192 1.00 84.56 86 LYS A C 1
ATOM 687 O O . LYS A 1 86 ? 9.649 -12.568 2.028 1.00 84.56 86 LYS A O 1
ATOM 692 N N . PRO A 1 87 ? 11.451 -13.384 0.938 1.00 78.25 87 PRO A N 1
ATOM 693 C CA . PRO A 1 87 ? 11.515 -14.619 1.717 1.00 78.25 87 PRO A CA 1
ATOM 694 C C . PRO A 1 87 ? 11.581 -14.324 3.223 1.00 78.25 87 PRO A C 1
ATOM 696 O O . PRO A 1 87 ? 12.298 -13.420 3.644 1.00 78.25 87 PRO A O 1
ATOM 699 N N . GLY A 1 88 ? 10.801 -15.051 4.025 1.00 73.44 88 GLY A N 1
ATOM 700 C CA . GLY A 1 88 ? 10.723 -14.857 5.480 1.00 73.44 88 GLY A CA 1
ATOM 701 C C . GLY A 1 88 ? 9.877 -13.663 5.943 1.00 73.44 88 GLY A C 1
ATOM 702 O O . GLY A 1 88 ? 9.582 -13.557 7.131 1.00 73.44 88 GLY A O 1
ATOM 703 N N . VAL A 1 89 ? 9.420 -12.792 5.035 1.00 76.62 89 VAL A N 1
ATOM 704 C CA . VAL A 1 89 ? 8.480 -11.716 5.373 1.00 76.62 89 VAL A CA 1
ATOM 705 C C . VAL A 1 89 ? 7.056 -12.248 5.282 1.00 76.62 89 VAL A C 1
ATOM 707 O O . VAL A 1 89 ? 6.550 -12.525 4.196 1.00 76.62 89 VAL A O 1
ATOM 710 N N . GLN A 1 90 ? 6.384 -12.342 6.425 1.00 66.62 90 GLN A N 1
ATOM 711 C CA . GLN A 1 90 ? 4.955 -12.632 6.472 1.00 66.62 90 GLN A CA 1
ATOM 712 C C . GLN A 1 90 ? 4.151 -11.335 6.348 1.00 66.62 90 GLN A C 1
ATOM 714 O O . GLN A 1 90 ? 4.516 -10.293 6.904 1.00 66.62 90 GLN A O 1
ATOM 719 N N . LYS A 1 91 ? 3.045 -11.389 5.600 1.00 66.88 91 LYS A N 1
ATOM 720 C CA . LYS A 1 91 ? 2.053 -10.314 5.621 1.00 66.88 91 LYS A CA 1
ATOM 721 C C . LYS A 1 91 ? 1.452 -10.290 7.024 1.00 66.88 91 LYS A C 1
ATOM 723 O O . LYS A 1 91 ? 0.952 -11.306 7.488 1.00 66.88 91 LYS A O 1
ATOM 728 N N . GLU A 1 92 ? 1.533 -9.147 7.698 1.00 75.44 92 GLU A N 1
ATOM 729 C CA . GLU A 1 92 ? 0.904 -8.986 9.008 1.00 75.44 92 GLU A CA 1
ATOM 730 C C . GLU A 1 92 ? -0.618 -9.144 8.834 1.00 75.44 92 GLU A C 1
ATOM 732 O O . GLU A 1 92 ? -1.228 -8.402 8.063 1.00 75.44 92 GLU A O 1
ATOM 737 N N . GLY A 1 93 ? -1.207 -10.162 9.461 1.00 84.00 93 GLY A N 1
ATOM 738 C CA . GLY A 1 93 ? -2.658 -10.360 9.484 1.00 84.00 93 GLY A CA 1
ATOM 739 C C . GLY A 1 93 ? -3.335 -9.391 10.449 1.00 84.00 93 GLY A C 1
ATOM 740 O O . GLY A 1 93 ? -2.664 -8.629 11.151 1.00 84.00 93 GLY A O 1
ATOM 741 N N . ILE A 1 94 ? -4.665 -9.418 10.495 1.00 89.38 94 ILE A N 1
ATOM 742 C CA . ILE A 1 94 ? -5.406 -8.689 11.529 1.00 89.38 94 ILE A CA 1
ATOM 743 C C . ILE A 1 94 ? -5.409 -9.526 12.819 1.00 89.38 94 ILE A C 1
ATOM 745 O O . ILE A 1 94 ? -5.891 -10.655 12.781 1.00 89.38 94 ILE A O 1
ATOM 749 N N . PRO A 1 95 ? -4.900 -9.016 13.958 1.00 90.69 95 PRO A N 1
ATOM 750 C CA . PRO A 1 95 ? -4.932 -9.755 15.217 1.00 90.69 95 PRO A CA 1
ATOM 751 C C . PRO A 1 95 ? -6.361 -9.998 15.713 1.00 90.69 95 PRO A C 1
ATOM 753 O O . PRO A 1 95 ? -7.153 -9.063 15.858 1.00 90.69 95 PRO A O 1
ATOM 756 N N . ASP A 1 96 ? -6.676 -11.252 16.035 1.00 91.56 96 ASP A N 1
ATOM 757 C CA . ASP A 1 96 ? -8.021 -11.650 16.468 1.00 91.56 96 ASP A CA 1
ATOM 758 C C . ASP A 1 96 ? -8.430 -11.046 17.820 1.00 91.56 96 ASP A C 1
ATOM 760 O O . ASP A 1 96 ? -9.622 -10.897 18.090 1.00 91.56 96 ASP A O 1
ATOM 764 N N . ASN A 1 97 ? -7.460 -10.635 18.645 1.00 95.19 97 ASN A N 1
ATOM 765 C CA . ASN A 1 97 ? -7.699 -10.020 19.952 1.00 95.19 97 ASN A CA 1
ATOM 766 C C . ASN A 1 97 ? -8.198 -8.566 19.881 1.00 95.19 97 ASN A C 1
ATOM 768 O O . ASN A 1 97 ? -8.622 -8.009 20.894 1.00 95.19 97 ASN A O 1
ATOM 772 N N . ILE A 1 98 ? -8.163 -7.929 18.709 1.00 96.25 98 ILE A N 1
ATOM 773 C CA . ILE A 1 98 ? -8.835 -6.643 18.517 1.00 96.25 98 ILE A CA 1
ATOM 774 C C . ILE A 1 98 ? -10.342 -6.902 18.646 1.00 96.25 98 ILE A C 1
ATOM 776 O O . ILE A 1 98 ? -10.886 -7.755 17.947 1.00 96.25 98 ILE A O 1
ATOM 780 N N . THR A 1 99 ? -11.035 -6.180 19.525 1.00 97.38 99 THR A N 1
ATOM 781 C CA . THR A 1 99 ? -12.463 -6.369 19.810 1.00 97.38 99 THR A CA 1
ATOM 782 C C . THR A 1 99 ? -13.276 -5.239 19.186 1.00 97.38 99 THR A C 1
ATOM 784 O O . THR A 1 99 ? -12.726 -4.313 18.582 1.00 97.38 99 THR A O 1
ATOM 787 N N . ARG A 1 100 ? -14.603 -5.303 19.322 1.00 97.00 100 ARG A N 1
ATOM 788 C CA . ARG A 1 100 ? -15.486 -4.213 18.902 1.00 97.00 100 ARG A CA 1
ATOM 789 C C . ARG A 1 100 ? -15.167 -2.920 19.658 1.00 97.00 100 ARG A C 1
ATOM 791 O O . ARG A 1 100 ? -15.152 -1.852 19.054 1.00 97.00 100 ARG A O 1
ATOM 798 N N . GLU A 1 101 ? -14.864 -3.018 20.945 1.00 97.69 101 GLU A N 1
ATOM 799 C CA . GLU A 1 101 ? -14.554 -1.898 21.837 1.00 97.69 101 GLU A CA 1
ATOM 800 C C . GLU A 1 101 ? -13.280 -1.178 21.390 1.00 97.69 101 GLU A C 1
ATOM 802 O O . GLU A 1 101 ? -13.297 0.044 21.254 1.00 97.69 101 GLU A O 1
ATOM 807 N N . HIS A 1 102 ? -12.226 -1.926 21.042 1.00 98.00 102 HIS A N 1
ATOM 808 C CA . HIS A 1 102 ? -10.996 -1.360 20.479 1.00 98.00 102 HIS A CA 1
ATOM 809 C C . HIS A 1 102 ? -11.256 -0.582 19.177 1.00 98.00 102 HIS A C 1
ATOM 811 O O . HIS A 1 102 ? -10.657 0.468 18.944 1.00 98.00 102 HIS A O 1
ATOM 817 N N . ILE A 1 103 ? -12.172 -1.064 18.327 1.00 97.00 103 ILE A N 1
ATOM 818 C CA . ILE A 1 103 ? -12.563 -0.344 17.106 1.00 97.00 103 ILE A CA 1
ATOM 819 C C . ILE A 1 103 ? -13.337 0.928 17.461 1.00 97.00 103 ILE A C 1
ATOM 821 O O . ILE A 1 103 ? -13.052 1.978 16.900 1.00 97.00 103 ILE A O 1
ATOM 825 N N . LEU A 1 104 ? -14.265 0.888 18.420 1.00 96.62 104 LEU A N 1
ATOM 826 C CA . LEU A 1 104 ? -14.977 2.093 18.862 1.00 96.62 104 LEU A CA 1
ATOM 827 C C . LEU A 1 104 ? -14.038 3.153 19.450 1.00 96.62 104 LEU A C 1
ATOM 829 O O . LEU A 1 104 ? -14.226 4.343 19.204 1.00 96.62 104 LEU A O 1
ATOM 833 N N . GLU A 1 105 ? -13.023 2.742 20.211 1.00 96.12 105 GLU A N 1
ATOM 834 C CA . GLU A 1 105 ? -11.974 3.648 20.691 1.00 96.12 105 GLU A CA 1
ATOM 835 C C . GLU A 1 105 ? -11.200 4.281 19.537 1.00 96.12 105 GLU A C 1
ATOM 837 O O . GLU A 1 105 ? -10.973 5.492 19.553 1.00 96.12 105 GLU A O 1
ATOM 842 N N . ALA A 1 106 ? -10.885 3.502 18.500 1.00 94.25 106 ALA A N 1
ATOM 843 C CA . ALA A 1 106 ? -10.268 4.010 17.281 1.00 94.25 106 ALA A CA 1
ATOM 844 C C . ALA A 1 106 ? -11.129 5.053 16.565 1.00 94.25 106 ALA A C 1
ATOM 846 O O . ALA A 1 106 ? -10.611 6.106 16.198 1.00 94.25 106 ALA A O 1
ATOM 847 N N . LEU A 1 107 ? -12.434 4.814 16.412 1.00 92.94 107 LEU A N 1
ATOM 848 C CA . LEU A 1 107 ? -13.342 5.778 15.778 1.00 92.94 107 LEU A CA 1
ATOM 849 C C . LEU A 1 107 ? -13.447 7.077 16.589 1.00 92.94 107 LEU A C 1
ATOM 851 O O . LEU A 1 107 ? -13.359 8.165 16.025 1.00 92.94 107 LEU A O 1
ATOM 855 N N . ARG A 1 108 ? -13.546 6.978 17.921 1.00 92.81 108 ARG A N 1
ATOM 856 C CA . ARG A 1 108 ? -13.536 8.154 18.811 1.00 92.81 108 ARG A CA 1
ATOM 857 C C . ARG A 1 108 ? -12.226 8.931 18.733 1.00 92.81 108 ARG A C 1
ATOM 859 O O . ARG A 1 108 ? -12.234 10.155 18.819 1.00 92.81 108 ARG A O 1
ATOM 866 N N . TRP A 1 109 ? -11.102 8.231 18.622 1.00 90.38 109 TRP A N 1
ATOM 867 C CA . TRP A 1 109 ? -9.796 8.860 18.458 1.00 90.38 109 TRP A CA 1
ATOM 868 C C . TRP A 1 109 ? -9.695 9.582 17.108 1.00 90.38 109 TRP A C 1
ATOM 870 O O . TRP A 1 109 ? -9.286 10.738 17.076 1.00 90.38 109 TRP A O 1
ATOM 880 N N . LEU A 1 110 ? -10.162 8.956 16.022 1.00 86.88 110 LEU A N 1
ATOM 881 C CA . LEU A 1 110 ? -10.225 9.572 14.692 1.00 86.88 110 LEU A CA 1
ATOM 882 C C . LEU A 1 110 ? -11.092 10.836 14.680 1.00 86.88 110 LEU A C 1
ATOM 884 O O . LEU A 1 110 ? -10.693 11.845 14.104 1.00 86.88 110 LEU A O 1
ATOM 888 N N . ASP A 1 111 ? -12.239 10.814 15.358 1.00 86.06 111 ASP A N 1
ATOM 889 C CA . ASP A 1 111 ? -13.106 11.989 15.490 1.00 86.06 111 ASP A CA 1
ATOM 890 C C . ASP A 1 111 ? -12.406 13.160 16.207 1.00 86.06 111 ASP A C 1
ATOM 892 O O . ASP A 1 111 ? -12.618 14.317 15.848 1.00 86.06 111 ASP A O 1
ATOM 896 N N . LYS A 1 112 ? -11.569 12.877 17.216 1.00 85.06 112 LYS A N 1
ATOM 897 C CA . LYS A 1 112 ? -10.835 13.903 17.980 1.00 85.06 112 LYS A CA 1
ATOM 898 C C . LYS A 1 112 ? -9.660 14.492 17.206 1.00 85.06 112 LYS A C 1
ATOM 900 O O . LYS A 1 112 ? -9.437 15.696 17.265 1.00 85.06 112 LYS A O 1
ATOM 905 N N . GLU A 1 113 ? -8.906 13.650 16.509 1.00 76.50 113 GLU A N 1
ATOM 906 C CA . GLU A 1 113 ? -7.694 14.061 15.789 1.00 76.50 113 GLU A CA 1
ATOM 907 C C . GLU A 1 113 ? -8.000 14.629 14.393 1.00 76.50 113 GLU A C 1
ATOM 909 O O . GLU A 1 113 ? -7.191 15.359 13.822 1.00 76.50 113 GLU A O 1
ATOM 914 N N . THR A 1 114 ? -9.178 14.325 13.840 1.00 65.75 114 THR A N 1
ATOM 915 C CA . THR A 1 114 ? -9.630 14.778 12.515 1.00 65.75 114 THR A CA 1
ATOM 916 C C . THR A 1 114 ? -11.116 15.184 12.537 1.00 65.75 114 THR A C 1
ATOM 918 O O . THR A 1 114 ? -11.958 14.465 11.995 1.00 65.75 114 THR A O 1
ATOM 921 N N . PRO A 1 115 ? -11.457 16.350 13.123 1.00 56.31 115 PRO A N 1
ATOM 922 C CA . PRO A 1 115 ? -12.844 16.769 13.366 1.00 56.31 115 PRO A CA 1
ATOM 923 C C . PRO A 1 115 ? -13.732 16.902 12.113 1.00 56.31 115 PRO A C 1
ATOM 925 O O . PRO A 1 115 ? -14.943 16.730 12.222 1.00 56.31 115 PRO A O 1
ATOM 928 N N . ASP A 1 116 ? -13.153 17.111 10.922 1.00 51.84 116 ASP A N 1
ATOM 929 C CA . ASP A 1 116 ? -13.895 17.233 9.651 1.00 51.84 116 ASP A CA 1
ATOM 930 C C . ASP A 1 116 ? -13.896 15.957 8.783 1.00 51.84 116 ASP A C 1
ATOM 932 O O . ASP A 1 116 ? -14.256 15.998 7.604 1.00 51.84 116 ASP A O 1
ATOM 936 N N . GLY A 1 117 ? -13.432 14.807 9.296 1.00 50.81 117 GLY A N 1
ATOM 937 C CA . GLY A 1 117 ? -13.302 13.586 8.478 1.00 50.81 117 GLY A CA 1
ATOM 938 C C . GLY A 1 117 ? -12.370 13.766 7.265 1.00 50.81 117 GLY A C 1
ATOM 939 O O . GLY A 1 117 ? -12.419 13.008 6.289 1.00 50.81 117 GLY A O 1
ATOM 940 N N . ALA A 1 118 ? -11.520 14.799 7.301 1.00 44.59 118 ALA A N 1
ATOM 941 C CA . ALA A 1 118 ? -10.646 15.200 6.215 1.00 44.59 118 ALA A CA 1
ATOM 942 C C . ALA A 1 118 ? -9.457 14.235 6.086 1.00 44.59 118 ALA A C 1
ATOM 944 O O . ALA A 1 118 ? -8.364 14.460 6.593 1.00 44.59 118 ALA A O 1
ATOM 945 N N . ARG A 1 119 ? -9.719 13.170 5.322 1.00 50.06 119 ARG A N 1
ATOM 946 C CA . ARG A 1 119 ? -8.788 12.331 4.552 1.00 50.06 119 ARG A CA 1
ATOM 947 C C . ARG A 1 119 ? -7.590 11.782 5.332 1.00 50.06 119 ARG A C 1
ATOM 949 O O . ARG A 1 119 ? -6.484 12.319 5.229 1.00 50.06 119 ARG A O 1
ATOM 956 N N . PRO A 1 120 ? -7.748 10.612 5.958 1.00 45.44 120 PRO A N 1
ATOM 957 C CA . PRO A 1 120 ? -6.599 9.875 6.440 1.00 45.44 120 PRO A CA 1
ATOM 958 C C . PRO A 1 120 ? -5.604 9.506 5.338 1.00 45.44 120 PRO A C 1
ATOM 960 O O . PRO A 1 120 ? -5.959 9.300 4.173 1.00 45.44 120 PRO A O 1
ATOM 963 N N . ARG A 1 121 ? -4.332 9.366 5.734 1.00 48.94 121 ARG A N 1
ATOM 964 C CA . ARG A 1 121 ? -3.196 8.973 4.872 1.00 48.94 121 ARG A CA 1
ATOM 965 C C . ARG A 1 121 ? -3.378 7.600 4.207 1.00 48.94 121 ARG A C 1
ATOM 967 O O . ARG A 1 121 ? -2.601 7.242 3.323 1.00 48.94 121 ARG A O 1
ATOM 974 N N . ARG A 1 122 ? -4.371 6.820 4.639 1.00 51.44 122 ARG A N 1
ATOM 975 C CA . ARG A 1 122 ? -4.694 5.474 4.166 1.00 51.44 122 ARG A CA 1
ATOM 976 C C . ARG A 1 122 ? -6.119 5.502 3.619 1.00 51.44 122 ARG A C 1
ATOM 978 O O . ARG A 1 122 ? -7.056 5.338 4.377 1.00 51.44 122 ARG A O 1
ATOM 985 N N . GLN A 1 123 ? -6.294 5.767 2.326 1.00 52.66 123 GLN A N 1
ATOM 986 C CA . GLN A 1 123 ? -7.618 5.673 1.709 1.00 52.66 123 GLN A CA 1
ATOM 987 C C . GLN A 1 123 ? -7.804 4.300 1.064 1.00 52.66 123 GLN A C 1
ATOM 989 O O . GLN A 1 123 ? -7.163 3.968 0.067 1.00 52.66 123 GLN A O 1
ATOM 994 N N . SER A 1 124 ? -8.732 3.524 1.604 1.00 56.81 124 SER A N 1
ATOM 995 C CA . SER A 1 124 ? -9.463 2.473 0.912 1.00 56.81 124 SER A CA 1
ATOM 996 C C . SER A 1 124 ? -10.020 3.067 -0.371 1.00 56.81 124 SER A C 1
ATOM 998 O O . SER A 1 124 ? -10.627 4.138 -0.377 1.00 56.81 124 SER A O 1
ATOM 1000 N N . THR A 1 125 ? -9.787 2.401 -1.492 1.00 65.19 125 THR A N 1
ATOM 1001 C CA . THR A 1 125 ? -10.243 2.912 -2.788 1.00 65.19 125 THR A CA 1
ATOM 1002 C C . THR A 1 125 ? -11.709 2.588 -3.045 1.00 65.19 125 THR A C 1
ATOM 1004 O O . THR A 1 125 ? -12.290 3.200 -3.930 1.00 65.19 125 THR A O 1
ATOM 1007 N N . LYS A 1 126 ? -12.316 1.666 -2.279 1.00 78.00 126 LYS A N 1
ATOM 1008 C CA . LYS A 1 126 ? -13.615 1.062 -2.619 1.00 78.00 126 LYS A CA 1
ATOM 1009 C C . LYS A 1 126 ? -14.673 1.110 -1.514 1.00 78.00 126 LYS A C 1
ATOM 1011 O O . LYS A 1 126 ? -15.848 1.296 -1.824 1.00 78.00 126 LYS A O 1
ATOM 1016 N N . TYR A 1 127 ? -14.276 0.942 -0.256 1.00 85.00 127 TYR A N 1
ATOM 1017 C CA . TYR A 1 127 ? -15.200 0.751 0.867 1.00 85.00 127 TYR A CA 1
ATOM 1018 C C . TYR A 1 127 ? -14.977 1.761 1.995 1.00 85.00 127 TYR A C 1
ATOM 1020 O O . TYR A 1 127 ? -13.831 2.136 2.243 1.00 85.00 127 TYR A O 1
ATOM 1028 N N . ASP A 1 128 ? -16.056 2.105 2.698 1.00 88.38 128 ASP A N 1
ATOM 1029 C CA . ASP A 1 128 ? -16.074 2.860 3.954 1.00 88.38 128 ASP A CA 1
ATOM 1030 C C . ASP A 1 128 ? -16.692 2.009 5.072 1.00 88.38 128 ASP A C 1
ATOM 1032 O O . ASP A 1 128 ? -17.607 1.219 4.828 1.00 88.38 128 ASP A O 1
ATOM 1036 N N . LEU A 1 129 ? -16.238 2.214 6.307 1.00 90.94 129 LEU A N 1
ATOM 1037 C CA . LEU A 1 129 ? -16.928 1.764 7.514 1.00 90.94 129 LEU A CA 1
ATOM 1038 C C . LEU A 1 129 ? -17.939 2.837 7.923 1.00 90.94 129 LEU A C 1
ATOM 1040 O O . LEU A 1 129 ? -17.563 3.991 8.115 1.00 90.94 129 LEU A O 1
ATOM 1044 N N . LEU A 1 130 ? -19.211 2.464 8.050 1.00 90.81 130 LEU A N 1
ATOM 1045 C CA . LEU A 1 130 ? -20.289 3.344 8.498 1.00 90.81 130 LEU A CA 1
ATOM 1046 C C . LEU A 1 130 ? -20.558 3.109 9.987 1.00 90.81 130 LEU A C 1
ATOM 1048 O O . LEU A 1 130 ? -20.856 1.986 10.400 1.00 90.81 130 LEU A O 1
ATOM 1052 N N . TYR A 1 131 ? -20.477 4.170 10.782 1.00 92.31 131 TYR A N 1
ATOM 1053 C CA . TYR A 1 131 ? -20.787 4.135 12.208 1.00 92.31 131 TYR A CA 1
ATOM 1054 C C . TYR A 1 131 ? -21.394 5.473 12.636 1.00 92.31 131 TYR A C 1
ATOM 1056 O O . TYR A 1 131 ? -20.840 6.522 12.324 1.00 92.31 131 TYR A O 1
ATOM 1064 N N . GLU A 1 132 ? -22.560 5.440 13.291 1.00 90.00 132 GLU A N 1
ATOM 1065 C CA . GLU A 1 132 ? -23.278 6.639 13.772 1.00 90.00 132 GLU A CA 1
ATOM 1066 C C . GLU A 1 132 ? -23.458 7.736 12.696 1.00 90.00 132 GLU A C 1
ATOM 1068 O O . GLU A 1 132 ? -23.326 8.929 12.948 1.00 90.00 132 GLU A O 1
ATOM 1073 N N . GLY A 1 133 ? -23.734 7.326 11.452 1.00 86.94 133 GLY A N 1
ATOM 1074 C CA . GLY A 1 133 ? -23.917 8.241 10.317 1.00 86.94 133 GLY A CA 1
ATOM 1075 C C . GLY A 1 133 ? -22.620 8.810 9.726 1.00 86.94 133 GLY A C 1
ATOM 1076 O O . GLY A 1 133 ? -22.669 9.473 8.690 1.00 86.94 133 GLY A O 1
ATOM 1077 N N . LYS A 1 134 ? -21.460 8.511 10.320 1.00 87.81 134 LYS A N 1
ATOM 1078 C CA . LYS A 1 134 ? -20.132 8.916 9.842 1.00 87.81 134 LYS A CA 1
ATOM 1079 C C . LYS A 1 134 ? -19.441 7.791 9.074 1.00 87.81 134 LYS A C 1
ATOM 1081 O O . LYS A 1 134 ? -19.674 6.607 9.322 1.00 87.81 134 LYS A O 1
ATOM 1086 N N . ARG A 1 135 ? -18.581 8.169 8.126 1.00 87.88 135 ARG A N 1
ATOM 1087 C CA . ARG A 1 135 ? -17.806 7.251 7.279 1.00 87.88 135 ARG A CA 1
ATOM 1088 C C . ARG A 1 135 ? -16.333 7.297 7.661 1.00 87.88 135 ARG A C 1
ATOM 1090 O O . ARG A 1 135 ? -15.761 8.377 7.760 1.00 87.88 135 ARG A O 1
ATOM 1097 N N . TYR A 1 136 ? -15.728 6.126 7.795 1.00 87.00 136 TYR A N 1
ATOM 1098 C CA . TYR A 1 136 ? -14.335 5.947 8.193 1.00 87.00 136 TYR A CA 1
ATOM 1099 C C . TYR A 1 136 ? -13.602 5.030 7.220 1.00 87.00 136 TYR A C 1
ATOM 1101 O O . TYR A 1 136 ? -14.218 4.184 6.568 1.00 87.00 136 TYR A O 1
ATOM 1109 N N . ASP A 1 137 ? -12.275 5.150 7.155 1.00 86.12 137 ASP A N 1
ATOM 1110 C CA . ASP A 1 137 ? -11.467 4.180 6.425 1.00 86.12 137 ASP A CA 1
ATOM 1111 C C . ASP A 1 137 ? -11.423 2.835 7.180 1.00 86.12 137 ASP A C 1
ATOM 1113 O O . ASP A 1 137 ? -10.961 2.794 8.325 1.00 86.12 137 ASP A O 1
ATOM 1117 N N . PRO A 1 138 ? -11.853 1.715 6.563 1.00 89.50 138 PRO A N 1
ATOM 1118 C CA . PRO A 1 138 ? -11.867 0.416 7.230 1.00 89.50 138 PRO A CA 1
ATOM 1119 C C . PRO A 1 138 ? -10.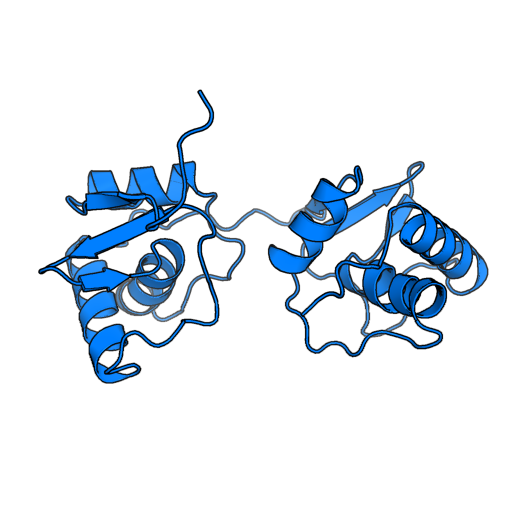490 -0.033 7.736 1.00 89.50 138 PRO A C 1
ATOM 1121 O O . PRO A 1 138 ? -10.382 -0.596 8.825 1.00 89.50 138 PRO A O 1
ATOM 1124 N N . LYS A 1 139 ? -9.418 0.200 6.967 1.00 87.38 139 LYS A N 1
ATOM 1125 C CA . LYS A 1 139 ? -8.073 -0.249 7.357 1.00 87.38 139 LYS A CA 1
ATOM 1126 C C . LYS A 1 139 ? -7.486 0.643 8.431 1.00 87.38 139 LYS A C 1
ATOM 1128 O O . LYS A 1 139 ? -6.776 0.165 9.308 1.00 87.38 139 LYS A O 1
ATOM 1133 N N . GLU A 1 140 ? -7.750 1.932 8.386 1.00 86.44 140 GLU A N 1
ATOM 1134 C CA . GLU A 1 140 ? -7.278 2.823 9.429 1.00 86.44 140 GLU A CA 1
ATOM 1135 C C . GLU A 1 140 ? -7.959 2.551 10.771 1.00 86.44 140 GLU A C 1
ATOM 1137 O O . GLU A 1 140 ? -7.261 2.448 11.780 1.00 86.44 140 GLU A O 1
ATOM 1142 N N . ALA A 1 141 ? -9.277 2.322 10.774 1.00 91.81 141 ALA A N 1
ATOM 1143 C CA . ALA A 1 141 ? -10.010 1.953 11.982 1.00 91.81 141 ALA A CA 1
ATOM 1144 C C . ALA A 1 141 ? -9.383 0.724 12.663 1.00 91.81 141 ALA A C 1
ATOM 1146 O O . ALA A 1 141 ? -9.120 0.750 13.862 1.00 91.81 141 ALA A O 1
ATOM 1147 N N . ILE A 1 142 ? -9.050 -0.324 11.899 1.00 92.81 142 ILE A N 1
ATOM 1148 C CA . ILE A 1 142 ? -8.370 -1.514 12.442 1.00 92.81 142 ILE A CA 1
ATOM 1149 C C . ILE A 1 142 ? -6.924 -1.206 12.858 1.00 92.81 142 ILE A C 1
ATOM 1151 O O . ILE A 1 142 ? -6.471 -1.686 13.899 1.00 92.81 142 ILE A O 1
ATOM 1155 N N . ALA A 1 143 ? -6.186 -0.412 12.075 1.00 90.25 143 ALA A N 1
ATOM 1156 C CA . ALA A 1 143 ? -4.803 -0.060 12.393 1.00 90.25 143 ALA A CA 1
ATOM 1157 C C . ALA A 1 143 ? -4.693 0.605 13.763 1.00 90.25 143 ALA A C 1
ATOM 1159 O O . ALA A 1 143 ? -3.829 0.232 14.553 1.00 90.25 143 ALA A O 1
ATOM 1160 N N . ILE A 1 144 ? -5.581 1.560 14.029 1.00 91.31 144 ILE A N 1
ATOM 1161 C CA . ILE A 1 144 ? -5.649 2.294 15.288 1.00 91.31 144 ILE A CA 1
ATOM 1162 C C . ILE A 1 144 ? -6.261 1.416 16.382 1.00 91.31 144 ILE A C 1
ATOM 1164 O O . ILE A 1 144 ? -5.777 1.443 17.507 1.00 91.31 144 ILE A O 1
ATOM 1168 N N . ALA A 1 145 ? -7.244 0.564 16.080 1.00 95.56 145 ALA A N 1
ATOM 1169 C CA . ALA A 1 145 ? -7.777 -0.385 17.062 1.00 95.56 145 ALA A CA 1
ATOM 1170 C C . ALA A 1 145 ? -6.675 -1.296 17.630 1.00 95.56 145 ALA A C 1
ATOM 1172 O O . ALA A 1 145 ? -6.664 -1.606 18.819 1.00 95.56 145 ALA A O 1
ATOM 1173 N N . ASN A 1 146 ? -5.685 -1.660 16.811 1.00 95.00 146 ASN A N 1
ATOM 1174 C CA . ASN A 1 146 ? -4.516 -2.399 17.278 1.00 95.00 146 ASN A CA 1
ATOM 1175 C C . ASN A 1 146 ? -3.643 -1.608 18.260 1.00 95.00 146 ASN A C 1
ATOM 1177 O O . ASN A 1 146 ? -3.000 -2.208 19.115 1.00 95.00 146 ASN A O 1
ATOM 1181 N N . LYS A 1 147 ? -3.617 -0.274 18.171 1.00 93.81 147 LYS A N 1
ATOM 1182 C CA . LYS A 1 147 ? -2.923 0.572 19.149 1.00 93.81 147 LYS A CA 1
ATOM 1183 C C . LYS A 1 147 ? -3.562 0.431 20.526 1.00 93.81 147 LYS A C 1
ATOM 1185 O O . LYS A 1 147 ? -2.835 0.320 21.505 1.00 93.81 147 LYS A O 1
ATOM 1190 N N . PHE A 1 148 ? -4.889 0.375 20.584 1.00 94.62 148 PHE A N 1
ATOM 1191 C CA . PHE A 1 148 ? -5.627 0.161 21.828 1.00 94.62 148 PHE A CA 1
ATOM 1192 C C . PHE A 1 148 ? -5.496 -1.277 22.345 1.00 94.62 148 PHE A C 1
ATOM 1194 O O . PHE A 1 148 ? -5.261 -1.473 23.530 1.00 94.62 148 PHE A O 1
ATOM 1201 N N . ALA A 1 149 ? -5.540 -2.278 21.460 1.00 95.00 149 ALA A N 1
ATOM 1202 C CA . ALA A 1 149 ? -5.451 -3.682 21.870 1.00 95.00 149 ALA A CA 1
ATOM 1203 C C . ALA A 1 149 ? -4.023 -4.139 22.231 1.00 95.00 149 ALA A C 1
ATOM 1205 O O . ALA A 1 149 ? -3.836 -4.969 23.113 1.00 95.00 149 ALA A O 1
ATOM 1206 N N . ASN A 1 150 ? -3.016 -3.639 21.506 1.00 93.88 150 ASN A N 1
ATOM 1207 C CA . ASN A 1 150 ? -1.654 -4.187 21.477 1.00 93.88 150 ASN A CA 1
ATOM 1208 C C . ASN A 1 150 ? -0.554 -3.113 21.611 1.00 93.88 150 ASN A C 1
ATOM 1210 O O . ASN A 1 150 ? 0.623 -3.407 21.407 1.00 93.88 150 ASN A O 1
ATOM 1214 N N . GLY A 1 151 ? -0.907 -1.854 21.888 1.00 90.44 151 GLY A N 1
ATOM 1215 C CA . GLY A 1 151 ? 0.052 -0.767 22.129 1.00 90.44 151 GLY A CA 1
ATOM 1216 C C . GLY A 1 151 ? 0.763 -0.210 20.887 1.00 90.44 151 GLY A C 1
ATOM 1217 O O . GLY A 1 151 ? 1.609 0.672 21.018 1.00 90.44 151 GLY A O 1
ATOM 1218 N N . ARG A 1 152 ? 0.444 -0.684 19.673 1.00 89.00 152 ARG A N 1
ATOM 1219 C CA . ARG A 1 152 ? 1.028 -0.184 18.411 1.00 89.00 152 ARG A CA 1
ATOM 1220 C C . ARG A 1 152 ? 0.036 -0.197 17.255 1.00 89.00 152 ARG A C 1
ATOM 1222 O O . ARG A 1 152 ? -0.824 -1.064 17.193 1.00 89.00 152 ARG A O 1
ATOM 1229 N N . GLU A 1 153 ? 0.199 0.688 16.279 1.00 87.06 153 GLU A N 1
ATOM 1230 C CA . GLU A 1 153 ? -0.604 0.630 15.052 1.00 87.06 153 GLU A CA 1
ATOM 1231 C C . GLU A 1 153 ? -0.157 -0.500 14.114 1.00 87.06 153 GLU A C 1
ATOM 1233 O O . GLU A 1 153 ? 1.030 -0.834 14.032 1.00 87.06 153 GLU A O 1
ATOM 1238 N N . LEU A 1 154 ? -1.098 -1.063 13.349 1.00 83.44 154 LEU A N 1
ATOM 1239 C CA . LEU A 1 154 ? -0.744 -1.979 12.260 1.00 83.44 154 LEU A CA 1
ATOM 1240 C C . LEU A 1 154 ? -0.161 -1.223 11.060 1.00 83.44 154 LEU A C 1
ATOM 1242 O O . LEU A 1 154 ? -0.544 -0.092 10.727 1.00 83.44 154 LEU A O 1
ATOM 1246 N N . ASN A 1 155 ? 0.751 -1.886 10.352 1.00 74.31 155 ASN A N 1
ATOM 1247 C CA . ASN A 1 155 ? 1.391 -1.334 9.161 1.00 74.31 155 ASN A CA 1
ATOM 1248 C C . ASN A 1 155 ? 0.425 -1.277 7.960 1.00 74.31 155 ASN A C 1
ATOM 1250 O O . ASN A 1 155 ? -0.398 -2.158 7.802 1.00 74.31 155 ASN A O 1
ATOM 1254 N N . SER A 1 156 ? 0.557 -0.325 7.034 1.00 65.94 156 SER A N 1
ATOM 1255 C CA . SER A 1 156 ? -0.400 -0.155 5.915 1.00 65.94 156 SER A CA 1
ATOM 1256 C C . SER A 1 156 ? -0.589 -1.362 4.973 1.00 65.94 156 SER A C 1
ATOM 1258 O O . SER A 1 156 ? -1.501 -1.346 4.148 1.00 65.94 156 SER A O 1
ATOM 1260 N N . GLY A 1 157 ? 0.266 -2.384 5.056 1.00 66.19 157 GLY A N 1
ATOM 1261 C CA . GLY A 1 157 ? 0.176 -3.628 4.296 1.00 66.19 157 GLY A CA 1
ATOM 1262 C C . GLY A 1 157 ? -0.529 -4.776 5.026 1.00 66.19 157 GLY A C 1
ATOM 1263 O O . GLY A 1 157 ? -0.536 -5.879 4.477 1.00 66.19 157 GLY A O 1
ATOM 1264 N N . PHE A 1 158 ? -1.076 -4.552 6.229 1.00 72.94 158 PHE A N 1
ATOM 1265 C CA . PHE A 1 158 ? -1.886 -5.555 6.918 1.00 72.94 158 PHE A CA 1
ATOM 1266 C C . PHE A 1 158 ? -3.221 -5.746 6.195 1.00 72.94 158 PHE A C 1
ATOM 1268 O O . PHE A 1 158 ? -3.803 -4.775 5.700 1.00 72.94 158 PHE A O 1
ATOM 1275 N N . GLY A 1 159 ? -3.712 -6.984 6.154 1.00 68.75 159 GLY A N 1
ATOM 1276 C CA . GLY A 1 159 ? -5.019 -7.288 5.574 1.00 68.75 159 GLY A CA 1
ATOM 1277 C C . GLY A 1 159 ? -5.125 -7.024 4.065 1.00 68.75 159 GLY A C 1
ATOM 1278 O O . GLY A 1 159 ? -4.397 -6.232 3.461 1.00 68.75 159 GLY A O 1
ATOM 1279 N N . ASP A 1 160 ? -5.994 -7.739 3.365 1.00 75.88 160 ASP A N 1
ATOM 1280 C CA . ASP A 1 160 ? -6.564 -7.219 2.113 1.00 75.88 160 ASP A CA 1
ATOM 1281 C C . ASP A 1 160 ? -7.984 -6.698 2.353 1.00 75.88 160 ASP A C 1
ATOM 1283 O O . ASP A 1 160 ? -8.501 -6.781 3.462 1.00 75.88 160 ASP A O 1
ATOM 1287 N N . ASP A 1 161 ? -8.610 -6.116 1.330 1.00 77.31 161 ASP A N 1
ATOM 1288 C CA . ASP A 1 161 ? -9.939 -5.515 1.483 1.00 77.31 161 ASP A CA 1
ATOM 1289 C C . ASP A 1 161 ? -10.994 -6.557 1.895 1.00 77.31 161 ASP A C 1
ATOM 1291 O O . ASP A 1 161 ? -11.917 -6.234 2.639 1.00 77.31 161 ASP A O 1
ATOM 1295 N N . LYS A 1 162 ? -10.854 -7.822 1.471 1.00 83.19 162 LYS A N 1
ATOM 1296 C CA . LYS A 1 162 ? -11.780 -8.894 1.864 1.00 83.19 162 LYS A CA 1
ATOM 1297 C C . LYS A 1 162 ? -11.588 -9.261 3.331 1.00 83.19 162 LYS A C 1
ATOM 1299 O O . LYS A 1 162 ? -12.574 -9.375 4.057 1.00 83.19 162 LYS A O 1
ATOM 1304 N N . GLU A 1 163 ? -10.341 -9.421 3.762 1.00 86.12 163 GLU A N 1
ATOM 1305 C CA . GLU A 1 163 ? -9.978 -9.733 5.146 1.00 86.12 163 GLU A CA 1
ATOM 1306 C C . GLU A 1 163 ? -10.425 -8.617 6.100 1.00 86.12 163 GLU A C 1
ATOM 1308 O O . GLU A 1 163 ? -11.123 -8.887 7.075 1.00 86.12 163 GLU A O 1
ATOM 1313 N N . THR A 1 164 ? -10.128 -7.357 5.764 1.00 87.62 164 THR A N 1
ATOM 1314 C CA . THR A 1 164 ? -10.557 -6.164 6.512 1.00 87.62 164 THR A CA 1
ATOM 1315 C C . THR A 1 164 ? -12.077 -6.097 6.639 1.00 87.62 164 THR A C 1
ATOM 1317 O O . THR A 1 164 ? -12.598 -5.960 7.746 1.00 87.62 164 THR A O 1
ATOM 1320 N N . ASN A 1 165 ? -12.806 -6.244 5.530 1.00 90.38 165 ASN A N 1
ATOM 1321 C CA . ASN A 1 165 ? -14.264 -6.151 5.551 1.00 90.38 165 ASN A CA 1
ATOM 1322 C C . ASN A 1 165 ? -14.889 -7.290 6.363 1.00 90.38 165 ASN A C 1
ATOM 1324 O O . ASN A 1 165 ? -15.784 -7.053 7.172 1.00 90.38 165 ASN A O 1
ATOM 1328 N N . LYS A 1 166 ? -14.398 -8.524 6.190 1.00 92.38 166 LYS A N 1
ATOM 1329 C CA . LYS A 1 166 ? -14.856 -9.685 6.964 1.00 92.38 166 LYS A CA 1
ATOM 1330 C C . LYS A 1 166 ? -14.623 -9.477 8.461 1.00 92.38 166 LYS A C 1
ATOM 1332 O O . LYS A 1 166 ? -15.517 -9.755 9.255 1.00 92.38 166 LYS A O 1
ATOM 1337 N N . PHE A 1 167 ? -13.452 -8.967 8.832 1.00 94.44 167 PHE A N 1
ATOM 1338 C CA . PHE A 1 167 ? -13.073 -8.725 10.220 1.00 94.44 167 PHE A CA 1
ATOM 1339 C C . PHE A 1 167 ? -13.995 -7.718 10.922 1.00 94.44 167 PHE A C 1
ATOM 1341 O O . PHE A 1 167 ? -14.405 -7.946 12.063 1.00 94.44 167 PHE A O 1
ATOM 1348 N N . LEU A 1 168 ? -14.336 -6.627 10.230 1.00 94.62 168 LEU A N 1
ATOM 1349 C CA . LEU A 1 168 ? -15.217 -5.569 10.735 1.00 94.62 168 LEU A CA 1
ATOM 1350 C C . LEU A 1 168 ? -16.678 -6.025 10.796 1.00 94.62 168 LEU A C 1
ATOM 1352 O O . LEU A 1 168 ? -17.330 -5.830 11.821 1.00 94.62 168 LEU A O 1
ATOM 1356 N N . ASN A 1 169 ? -17.162 -6.712 9.757 1.00 94.69 169 ASN A N 1
ATOM 1357 C CA . ASN A 1 169 ? -18.507 -7.296 9.743 1.00 94.69 169 ASN A CA 1
ATOM 1358 C C . ASN A 1 169 ? -18.699 -8.290 10.900 1.00 94.69 169 ASN A C 1
ATOM 1360 O O . ASN A 1 169 ? -19.721 -8.254 11.581 1.00 94.69 169 ASN A O 1
ATOM 1364 N N . ALA A 1 170 ? -17.694 -9.128 11.184 1.00 95.44 170 ALA A N 1
ATOM 1365 C CA . ALA A 1 170 ? -17.723 -10.069 12.307 1.00 95.44 170 ALA A CA 1
ATOM 1366 C C . ALA A 1 170 ? -17.810 -9.383 13.687 1.00 95.44 170 ALA A C 1
ATOM 1368 O O . ALA A 1 170 ? -18.161 -10.028 14.669 1.00 95.44 170 ALA A O 1
ATOM 1369 N N . ARG A 1 171 ? -17.511 -8.079 13.768 1.00 96.50 171 ARG A N 1
ATOM 1370 C CA . ARG A 1 171 ? -17.596 -7.250 14.984 1.00 96.50 171 ARG A CA 1
ATOM 1371 C C . ARG A 1 171 ? -18.784 -6.286 14.963 1.00 96.50 171 ARG A C 1
ATOM 1373 O O . ARG A 1 171 ? -18.842 -5.363 15.773 1.00 96.50 171 ARG A O 1
ATOM 1380 N N . GLY A 1 172 ? -19.733 -6.504 14.052 1.00 95.06 172 GLY A N 1
ATOM 1381 C CA . GLY A 1 172 ? -20.980 -5.745 13.971 1.00 95.06 172 GLY A CA 1
ATOM 1382 C C . GLY A 1 172 ? -20.841 -4.355 13.350 1.00 95.06 172 GLY A C 1
ATOM 1383 O O . GLY A 1 172 ? -21.703 -3.510 13.576 1.00 95.06 172 GLY A O 1
ATOM 1384 N N . PHE A 1 173 ? -19.773 -4.093 12.593 1.00 95.62 173 PHE A N 1
ATOM 1385 C CA . PHE A 1 173 ? -19.637 -2.855 11.825 1.00 95.62 173 PHE A CA 1
ATOM 1386 C C . PHE A 1 173 ? -20.178 -3.028 10.413 1.00 95.62 173 PHE A C 1
ATOM 1388 O O . PHE A 1 173 ? -19.997 -4.074 9.793 1.00 95.62 173 PHE A O 1
ATOM 1395 N N . GLN A 1 174 ? -20.806 -1.978 9.889 1.00 93.88 174 GLN A N 1
ATOM 1396 C CA . GLN A 1 174 ? -21.325 -1.969 8.531 1.00 93.88 174 GLN A CA 1
ATOM 1397 C C . GLN A 1 174 ? -20.270 -1.432 7.563 1.00 93.88 174 GLN A C 1
ATOM 1399 O O . GLN A 1 174 ? -19.785 -0.312 7.717 1.00 93.88 174 GLN A O 1
ATOM 1404 N N . ILE A 1 175 ? -19.958 -2.211 6.527 1.00 92.06 175 ILE A N 1
ATOM 1405 C CA . ILE A 1 175 ? -19.106 -1.777 5.418 1.00 92.06 175 ILE A CA 1
ATOM 1406 C C . ILE A 1 175 ? -19.969 -1.420 4.210 1.00 92.06 175 ILE A C 1
ATOM 1408 O O . ILE A 1 175 ? -20.795 -2.216 3.763 1.00 92.06 175 ILE A O 1
ATOM 1412 N N . VAL A 1 176 ? -19.760 -0.228 3.659 1.00 89.81 176 VAL A N 1
ATOM 1413 C CA . VAL A 1 176 ? -20.498 0.305 2.507 1.00 89.81 176 VAL A CA 1
ATOM 1414 C C . VAL A 1 176 ? -19.544 0.686 1.381 1.00 89.81 176 VAL A C 1
ATOM 1416 O O . VAL A 1 176 ? -18.362 0.928 1.606 1.00 89.81 176 VAL A O 1
ATOM 1419 N N . LEU A 1 177 ? -20.043 0.744 0.145 1.00 85.06 177 LEU A N 1
ATOM 1420 C CA . LEU A 1 177 ? -19.267 1.296 -0.966 1.00 85.06 177 LEU A CA 1
ATOM 1421 C C . LEU A 1 177 ? -19.082 2.809 -0.795 1.00 85.06 177 LEU A C 1
ATOM 1423 O O . LEU A 1 177 ? -19.962 3.518 -0.281 1.00 85.06 177 LEU A O 1
ATOM 1427 N N . LYS A 1 178 ? -17.937 3.304 -1.269 1.00 80.06 178 LYS A N 1
ATOM 1428 C CA . LYS A 1 178 ? -17.704 4.743 -1.399 1.00 80.06 178 LYS A CA 1
ATOM 1429 C C . LYS A 1 178 ? -18.711 5.366 -2.375 1.00 80.06 178 LYS A C 1
ATOM 1431 O O . LYS A 1 178 ? -19.030 4.738 -3.391 1.00 80.06 178 LYS A O 1
ATOM 1436 N N . PRO A 1 179 ? -19.204 6.591 -2.110 1.00 73.31 179 PRO A N 1
ATOM 1437 C CA . PRO A 1 179 ? -20.114 7.273 -3.025 1.00 73.31 179 PRO A CA 1
ATOM 1438 C C . PRO A 1 179 ? -19.477 7.416 -4.414 1.00 73.31 179 PRO A C 1
ATOM 1440 O O . PRO A 1 179 ? -18.310 7.786 -4.525 1.00 73.31 179 PRO A O 1
ATOM 1443 N N . GLY A 1 180 ? -20.231 7.104 -5.470 1.00 67.31 180 GLY A N 1
ATOM 1444 C CA . GLY A 1 180 ? -19.763 7.193 -6.860 1.00 67.31 180 GLY A CA 1
ATOM 1445 C C . GLY A 1 180 ? -19.055 5.946 -7.407 1.00 67.31 180 GLY A C 1
ATOM 1446 O O . GLY A 1 180 ? -18.764 5.901 -8.600 1.00 67.31 180 GLY A O 1
ATOM 1447 N N . ILE A 1 181 ? -18.822 4.908 -6.595 1.00 68.44 181 ILE A N 1
ATOM 1448 C CA . ILE A 1 181 ? -18.301 3.624 -7.084 1.00 68.44 181 ILE A CA 1
ATOM 1449 C C . ILE A 1 181 ? -19.460 2.691 -7.425 1.00 68.44 181 ILE A C 1
ATOM 1451 O O . ILE A 1 181 ? -20.164 2.204 -6.543 1.00 68.44 181 ILE A O 1
ATOM 1455 N N . GLN A 1 182 ? -19.644 2.423 -8.718 1.00 51.44 182 GLN A N 1
ATOM 1456 C CA . GLN A 1 182 ? -20.582 1.409 -9.195 1.00 51.44 182 GLN A CA 1
ATOM 1457 C C . GLN A 1 182 ? -19.933 0.019 -9.120 1.00 51.44 182 GLN A C 1
ATOM 1459 O O . GLN A 1 182 ? -18.765 -0.154 -9.479 1.00 51.44 182 GLN A O 1
ATOM 1464 N N . ASN A 1 183 ? -20.688 -0.987 -8.670 1.00 48.06 183 ASN A N 1
ATOM 1465 C CA . ASN A 1 183 ? -20.289 -2.383 -8.838 1.00 48.06 183 ASN A CA 1
ATOM 1466 C C . ASN A 1 183 ? -20.255 -2.672 -10.344 1.00 48.06 183 ASN A C 1
ATOM 1468 O O . ASN A 1 183 ? -21.307 -2.782 -10.968 1.00 48.06 183 ASN A O 1
ATOM 1472 N N . LYS A 1 184 ? -19.062 -2.803 -10.935 1.00 40.75 184 LYS A N 1
ATOM 1473 C CA . LYS A 1 184 ? -18.962 -3.539 -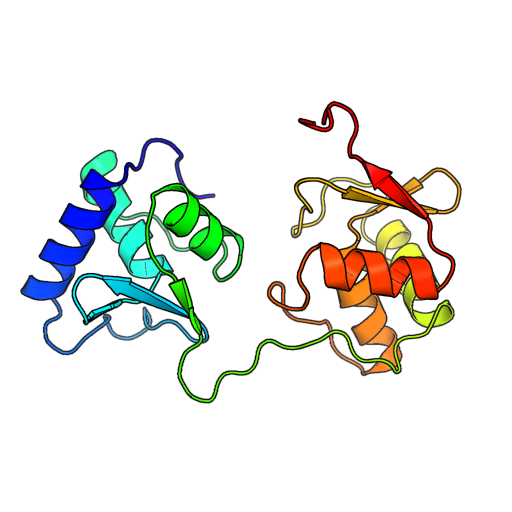12.196 1.00 40.75 184 LYS A CA 1
ATOM 1474 C C . LYS A 1 184 ? -19.347 -4.981 -11.877 1.00 40.75 184 LYS A C 1
ATOM 1476 O O . LYS A 1 184 ? -18.669 -5.621 -11.070 1.00 40.75 184 LYS A O 1
ATOM 1481 N N . SER A 1 185 ? -20.510 -5.368 -12.398 1.00 36.88 185 SER A N 1
ATOM 1482 C CA . SER A 1 185 ? -21.017 -6.741 -12.394 1.00 36.88 185 SER A CA 1
ATOM 1483 C C . SER A 1 185 ? -20.105 -7.636 -13.220 1.00 36.88 185 SER A C 1
ATOM 1485 O O . SER A 1 185 ? -19.472 -7.098 -14.160 1.00 36.88 185 SER A O 1
#